Protein AF-A0AAN5CIJ1-F1 (afdb_monomer_lite)

Organism: NCBI:txid1317129

Radius of gyration: 21.03 Å; chains: 1; bounding box: 61×31×63 Å

Sequence (190 aa):
LLPVAEMLETAGSVAREALFAYSTVLSFLVASDRLIATYTYAWYEKQGASTFLVFLVLGALVETYSITVAVFVVYEMYSIRVHLVFMATGAVVGLVCFCFVFRLNLRLHNRFRPHYFGFSDYSIARSYQISENVLILKVLRKVALETAYYTIPTFVLFLFFVLSTAGSGLDFWRNLAIAGFDLFIALYVL

InterPro domains:
  IPR004151 7TM GPCR, serpentine receptor class e (Sre) [PF03125] (22-164)
  IPR052860 Nematode Receptor-Like/GPCR1 [PTHR47521] (12-189)

Structure (mmCIF, N/CA/C/O backbone):
data_AF-A0AAN5CIJ1-F1
#
_entry.id   AF-A0AAN5CIJ1-F1
#
loop_
_atom_site.group_PDB
_atom_site.id
_atom_site.type_symbol
_atom_site.label_atom_id
_atom_site.label_alt_id
_atom_site.label_comp_id
_atom_site.label_asym_id
_atom_site.label_entity_id
_atom_site.label_seq_id
_atom_site.pdbx_PDB_ins_code
_atom_site.Cartn_x
_atom_site.Cartn_y
_atom_site.Cartn_z
_atom_site.occupancy
_atom_site.B_iso_or_equiv
_atom_site.auth_seq_id
_atom_site.auth_comp_id
_atom_site.auth_asym_id
_atom_site.auth_atom_id
_atom_site.pdbx_PDB_model_num
ATOM 1 N N . LEU A 1 1 ? -32.146 15.221 8.704 1.00 71.25 1 LEU A N 1
ATOM 2 C CA . LEU A 1 1 ? -30.819 15.856 8.559 1.00 71.25 1 LEU A CA 1
ATOM 3 C C . LEU A 1 1 ? -30.030 15.448 9.783 1.00 71.25 1 LEU A C 1
ATOM 5 O O . LEU A 1 1 ? -30.487 15.769 10.873 1.00 71.25 1 LEU A O 1
ATOM 9 N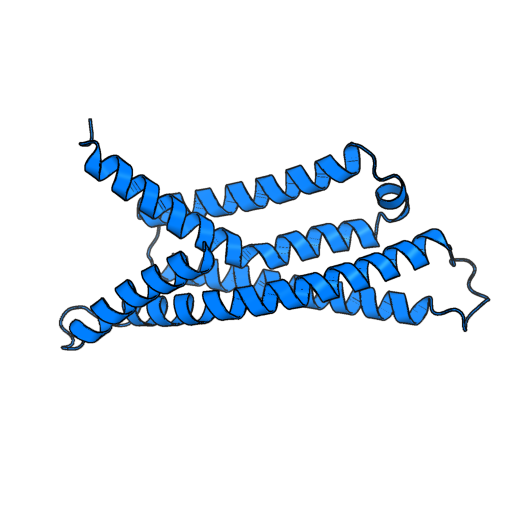 N . LEU A 1 2 ? -28.952 14.677 9.617 1.00 73.81 2 LEU A N 1
ATOM 10 C CA . LEU A 1 2 ? -28.041 14.429 10.736 1.00 73.81 2 LEU A CA 1
ATOM 11 C C . LEU A 1 2 ? -27.514 15.793 11.213 1.00 73.81 2 LEU A C 1
ATOM 13 O O . LEU A 1 2 ? -27.268 16.664 10.367 1.00 73.81 2 LEU A O 1
ATOM 17 N N . PRO A 1 3 ? -27.390 16.030 12.524 1.00 93.25 3 PRO A N 1
ATOM 18 C CA . PRO A 1 3 ? -26.686 17.200 13.018 1.00 93.25 3 PRO A CA 1
ATOM 19 C C . PRO A 1 3 ? -25.277 17.243 12.411 1.00 93.25 3 PRO A C 1
ATOM 21 O O . PRO A 1 3 ? -24.645 16.213 12.182 1.00 93.25 3 PRO A O 1
ATOM 24 N N . VAL A 1 4 ? -24.781 18.451 12.134 1.00 93.81 4 VAL A N 1
ATOM 25 C CA . VAL A 1 4 ? -23.480 18.667 11.471 1.00 93.81 4 VAL A CA 1
ATOM 26 C C . VAL A 1 4 ? -22.343 17.928 12.190 1.00 93.81 4 VAL A C 1
ATOM 28 O O . VAL A 1 4 ? -21.442 17.418 11.533 1.00 93.81 4 VAL A O 1
ATOM 31 N N . ALA A 1 5 ? -22.414 17.812 13.519 1.00 92.56 5 ALA A N 1
ATOM 32 C CA . ALA A 1 5 ? -21.447 17.069 14.323 1.00 92.56 5 ALA A CA 1
ATOM 33 C C . ALA A 1 5 ? -21.352 15.585 13.922 1.00 92.56 5 ALA A C 1
ATOM 35 O O . ALA A 1 5 ? -20.264 15.114 13.606 1.00 92.56 5 ALA A O 1
ATOM 36 N N . GLU A 1 6 ? -22.482 14.879 13.823 1.00 93.38 6 GLU A N 1
ATOM 37 C CA . GLU A 1 6 ? -22.513 13.459 13.433 1.00 93.38 6 GLU A CA 1
ATOM 38 C C . GLU A 1 6 ? -21.989 13.248 12.003 1.00 93.38 6 GLU A C 1
ATOM 40 O O . GLU A 1 6 ? -21.298 12.266 11.720 1.00 93.38 6 GLU A O 1
ATOM 45 N N . MET A 1 7 ? -22.265 14.190 11.091 1.00 93.44 7 MET A N 1
ATOM 46 C CA . MET A 1 7 ? -21.720 14.139 9.729 1.00 93.44 7 MET A CA 1
ATOM 47 C C . MET A 1 7 ? -20.192 14.249 9.721 1.00 93.44 7 MET A C 1
ATOM 49 O O . MET A 1 7 ? -19.529 13.511 8.992 1.00 93.44 7 MET A O 1
ATOM 53 N N . LEU A 1 8 ? -19.630 15.152 10.530 1.00 93.62 8 LEU A N 1
ATOM 54 C CA . LEU A 1 8 ? -18.182 15.342 10.636 1.00 93.62 8 LEU A CA 1
ATOM 55 C C . LEU A 1 8 ? -17.495 14.138 11.290 1.00 93.62 8 LEU A C 1
ATOM 57 O O . LEU A 1 8 ? -16.457 13.697 10.800 1.00 93.62 8 LEU A O 1
ATOM 61 N N . GLU A 1 9 ? -18.088 13.567 12.338 1.00 92.38 9 GLU A N 1
ATOM 62 C CA . GLU A 1 9 ? -17.580 12.355 12.995 1.00 92.38 9 GLU A CA 1
ATOM 63 C C . GLU A 1 9 ? -17.573 11.151 12.044 1.00 92.38 9 GLU A C 1
ATOM 65 O O . GLU A 1 9 ? -16.584 10.415 11.958 1.00 92.38 9 GLU A O 1
ATOM 70 N N . THR A 1 10 ? -18.644 10.990 11.263 1.00 94.44 10 THR A N 1
ATOM 71 C CA . THR A 1 10 ? -18.743 9.923 10.260 1.00 94.44 10 THR A CA 1
ATOM 72 C C . THR A 1 10 ? -17.702 10.114 9.158 1.00 94.44 10 THR A C 1
ATOM 74 O O . THR A 1 10 ? -17.000 9.169 8.800 1.00 94.44 10 THR A O 1
ATOM 77 N N . ALA A 1 11 ? -17.551 11.337 8.641 1.00 94.81 11 ALA A N 1
ATOM 78 C CA . ALA A 1 11 ? -16.560 11.645 7.613 1.00 94.81 11 ALA A CA 1
ATOM 79 C C . ALA A 1 11 ? -15.124 11.403 8.107 1.00 94.81 11 ALA A C 1
ATOM 81 O O . ALA A 1 11 ? -14.326 10.801 7.389 1.00 94.81 11 ALA A O 1
ATOM 82 N N . GLY A 1 12 ? -14.811 11.810 9.342 1.00 92.75 12 GLY A N 1
ATOM 83 C CA . GLY A 1 12 ? -13.515 11.552 9.971 1.00 92.75 12 GLY A CA 1
ATOM 84 C C . GLY A 1 12 ? -13.230 10.058 10.127 1.00 92.75 12 GLY A C 1
ATOM 85 O O . GLY A 1 12 ? -12.136 9.601 9.799 1.00 92.75 12 GLY A O 1
ATOM 86 N N . SER A 1 13 ? -14.237 9.284 10.535 1.00 93.25 13 SER A N 1
ATOM 87 C CA . SER A 1 13 ? -14.131 7.827 10.655 1.00 93.25 13 SER A CA 1
ATOM 88 C C . SER A 1 13 ? -13.872 7.166 9.298 1.00 93.25 13 SER A C 1
ATOM 90 O O . SER A 1 13 ? -12.947 6.367 9.175 1.00 93.25 13 SER A O 1
ATOM 92 N N . VAL A 1 14 ? -14.614 7.547 8.251 1.00 96.00 14 VAL A N 1
ATOM 93 C CA . VAL A 1 14 ? -14.397 7.026 6.890 1.00 96.00 14 VAL A CA 1
ATOM 94 C C . VAL A 1 14 ? -13.003 7.388 6.378 1.00 96.00 14 VAL A C 1
ATOM 96 O O . VAL A 1 14 ? -12.319 6.527 5.836 1.00 96.00 14 VAL A O 1
ATOM 99 N N . ALA A 1 15 ? -12.549 8.630 6.568 1.00 94.62 15 ALA A N 1
ATOM 100 C CA . ALA A 1 15 ? -11.224 9.058 6.123 1.00 94.62 15 ALA A CA 1
ATOM 101 C C . ALA A 1 15 ? -10.097 8.279 6.825 1.00 94.62 15 ALA A C 1
ATOM 103 O O . ALA A 1 15 ? -9.152 7.838 6.170 1.00 94.62 15 ALA A O 1
ATOM 104 N N . ARG A 1 16 ? -10.221 8.062 8.141 1.00 92.25 16 ARG A N 1
ATOM 105 C CA . ARG A 1 16 ? -9.269 7.275 8.936 1.00 92.25 16 ARG A CA 1
ATOM 106 C C . ARG A 1 16 ? -9.173 5.838 8.428 1.00 92.25 16 ARG A C 1
ATOM 108 O O . ARG A 1 16 ? -8.074 5.355 8.155 1.00 92.25 16 ARG A O 1
ATOM 115 N N . GLU A 1 17 ? -10.314 5.170 8.269 1.00 94.00 17 GLU A N 1
ATOM 116 C CA . GLU A 1 17 ? -10.351 3.784 7.791 1.00 94.00 17 GLU A CA 1
ATOM 117 C C . GLU A 1 17 ? -9.881 3.669 6.335 1.00 94.00 17 GLU A C 1
ATOM 119 O O . GLU A 1 17 ? -9.187 2.715 5.985 1.00 94.00 17 GLU A O 1
ATOM 124 N N . ALA A 1 18 ? -10.187 4.658 5.488 1.00 95.75 18 ALA A N 1
ATOM 125 C CA . ALA A 1 18 ? -9.734 4.681 4.100 1.00 95.75 18 ALA A CA 1
ATOM 126 C C . ALA A 1 18 ? -8.212 4.810 4.019 1.00 95.75 18 ALA A C 1
ATOM 128 O O . ALA A 1 18 ? -7.575 4.059 3.286 1.00 95.75 18 ALA A O 1
ATOM 129 N N . LEU A 1 19 ? -7.609 5.696 4.815 1.00 92.94 19 LEU A N 1
ATOM 130 C CA . LEU A 1 19 ? -6.155 5.833 4.870 1.00 92.94 19 LEU A CA 1
ATOM 131 C C . LEU A 1 19 ? -5.486 4.542 5.355 1.00 92.94 19 LEU A C 1
ATOM 133 O O . LEU A 1 19 ? -4.479 4.099 4.793 1.00 92.94 19 LEU A O 1
ATOM 137 N N . PHE A 1 20 ? -6.060 3.911 6.381 1.00 91.00 20 PHE A N 1
ATOM 138 C CA . PHE A 1 20 ? -5.548 2.647 6.886 1.00 91.00 20 PHE A CA 1
ATOM 139 C C . PHE A 1 20 ? -5.643 1.551 5.814 1.00 91.00 20 PHE A C 1
ATOM 141 O O . PHE A 1 20 ? -4.639 0.896 5.526 1.00 91.00 20 PHE A O 1
ATOM 148 N N . ALA A 1 21 ? -6.788 1.414 5.137 1.00 94.62 21 ALA A N 1
ATOM 149 C CA . ALA A 1 21 ? -6.974 0.493 4.014 1.00 94.62 21 ALA A CA 1
ATOM 150 C C . ALA A 1 21 ? -5.980 0.751 2.881 1.00 94.62 21 ALA A C 1
ATOM 152 O O . ALA A 1 21 ? -5.295 -0.181 2.450 1.00 94.62 21 ALA A O 1
ATOM 153 N N . TYR A 1 22 ? -5.811 2.009 2.482 1.00 95.00 22 TYR A N 1
ATOM 154 C CA . TYR A 1 22 ? -4.862 2.432 1.458 1.00 95.00 22 TYR A CA 1
ATOM 155 C C . TYR A 1 22 ? -3.436 1.985 1.787 1.00 95.00 22 TYR A C 1
ATOM 157 O O . TYR A 1 22 ? -2.760 1.375 0.953 1.00 95.00 22 TYR A O 1
ATOM 165 N N . SER A 1 23 ? -2.994 2.199 3.031 1.00 92.31 23 SER A N 1
ATOM 166 C CA . SER A 1 23 ? -1.645 1.826 3.471 1.00 92.31 23 SER A CA 1
ATOM 167 C C . SER A 1 23 ? -1.367 0.321 3.334 1.00 92.31 23 SER A C 1
ATOM 169 O O . SER A 1 23 ? -0.256 -0.072 2.970 1.00 92.31 23 SER A O 1
ATOM 171 N N . THR A 1 24 ? -2.384 -0.532 3.531 1.00 93.00 24 THR A N 1
ATOM 172 C CA . THR A 1 24 ? -2.230 -1.992 3.411 1.00 93.00 24 THR A CA 1
ATOM 173 C C . THR A 1 24 ? -2.025 -2.456 1.971 1.00 93.00 24 THR A C 1
ATOM 175 O O . THR A 1 24 ? -1.292 -3.415 1.734 1.00 93.00 24 THR A O 1
ATOM 178 N N . VAL A 1 25 ? -2.612 -1.770 0.988 1.00 95.25 25 VAL A N 1
ATOM 179 C CA . VAL A 1 25 ? -2.536 -2.162 -0.431 1.00 95.25 25 VAL A CA 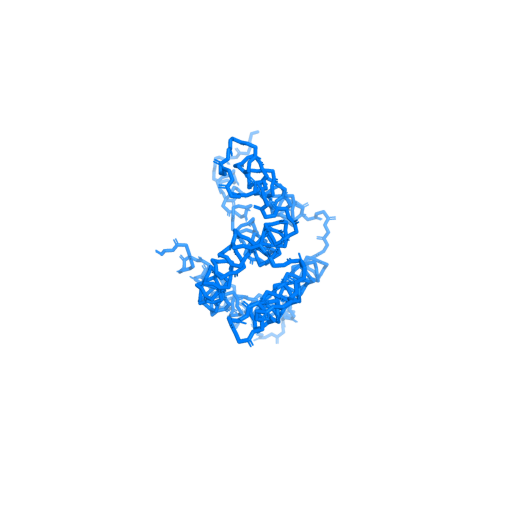1
ATOM 180 C C . VAL A 1 25 ? -1.538 -1.335 -1.246 1.00 95.25 25 VAL A C 1
ATOM 182 O O . VAL A 1 25 ? -1.236 -1.685 -2.386 1.00 95.25 25 VAL A O 1
ATOM 185 N N . LEU A 1 26 ? -0.933 -0.295 -0.668 1.00 93.25 26 LEU A N 1
ATOM 186 C CA . LEU A 1 26 ? 0.061 0.550 -1.340 1.00 93.25 26 LEU A CA 1
ATOM 187 C C . LEU A 1 26 ? 1.252 -0.249 -1.905 1.00 93.25 26 LEU A C 1
ATOM 189 O O . LEU A 1 26 ? 1.736 0.019 -3.005 1.00 93.25 26 LEU A O 1
ATOM 193 N N . SER A 1 27 ? 1.704 -1.285 -1.193 1.00 94.38 27 SER A N 1
ATOM 194 C CA . SER A 1 27 ? 2.781 -2.160 -1.688 1.00 94.38 27 SER A CA 1
ATOM 195 C C . SER A 1 27 ? 2.380 -2.915 -2.960 1.00 94.38 27 SER A C 1
ATOM 197 O O . SER A 1 27 ? 3.208 -3.116 -3.849 1.00 94.38 27 SER A O 1
ATOM 199 N N . PHE A 1 28 ? 1.105 -3.299 -3.071 1.00 95.25 28 PHE A N 1
ATOM 200 C CA . PHE A 1 28 ? 0.557 -3.952 -4.258 1.00 95.25 28 PHE A CA 1
ATOM 201 C C . PHE A 1 28 ? 0.495 -2.995 -5.455 1.00 95.25 28 PHE A C 1
ATOM 203 O O . PHE A 1 28 ? 0.874 -3.387 -6.562 1.00 95.25 28 PHE A O 1
ATOM 210 N N . LEU A 1 29 ? 0.087 -1.740 -5.229 1.00 95.50 29 LEU A N 1
ATOM 211 C CA . LEU A 1 29 ? 0.075 -0.675 -6.239 1.00 95.50 29 LEU A CA 1
ATOM 212 C C . LEU A 1 29 ? 1.451 -0.517 -6.891 1.00 95.50 29 LEU A C 1
ATOM 214 O O . LEU A 1 29 ? 1.609 -0.656 -8.105 1.00 95.50 29 LEU A O 1
ATOM 218 N N . VAL A 1 30 ? 2.456 -0.291 -6.044 1.00 94.31 30 VAL A N 1
ATOM 219 C CA . VAL A 1 30 ? 3.852 -0.111 -6.443 1.00 94.31 30 VAL A CA 1
ATOM 220 C C . VAL A 1 30 ? 4.377 -1.339 -7.180 1.00 94.31 30 VAL A C 1
ATOM 222 O O . VAL A 1 30 ? 5.018 -1.214 -8.224 1.00 94.31 30 VAL A O 1
ATOM 225 N N . ALA A 1 31 ? 4.120 -2.535 -6.644 1.00 96.12 31 ALA A N 1
ATOM 226 C CA . ALA A 1 31 ? 4.570 -3.775 -7.259 1.00 96.12 31 ALA A CA 1
ATOM 227 C C . ALA A 1 31 ? 3.977 -3.949 -8.663 1.00 96.12 31 ALA A C 1
ATOM 229 O O . ALA A 1 31 ? 4.704 -4.302 -9.589 1.00 96.12 31 ALA A O 1
ATOM 230 N N . SER A 1 32 ? 2.684 -3.663 -8.826 1.00 96.94 32 SER A N 1
ATOM 231 C CA . SER A 1 32 ? 1.968 -3.798 -10.096 1.00 96.94 32 SER A CA 1
ATOM 232 C C . SER A 1 32 ? 2.504 -2.835 -11.150 1.00 96.94 32 SER A C 1
ATOM 234 O O . SER A 1 32 ? 2.876 -3.270 -12.236 1.00 96.94 32 SER A O 1
ATOM 236 N N . ASP A 1 33 ? 2.641 -1.553 -10.814 1.00 96.00 33 ASP A N 1
ATOM 237 C CA . ASP A 1 33 ? 3.205 -0.553 -11.724 1.00 96.00 33 ASP A CA 1
ATOM 238 C C . ASP A 1 33 ? 4.636 -0.921 -12.162 1.00 96.00 33 ASP A C 1
ATOM 240 O O . ASP A 1 33 ? 4.946 -0.969 -13.356 1.00 96.00 33 ASP A O 1
ATOM 244 N N . ARG A 1 34 ? 5.505 -1.306 -11.218 1.00 96.31 34 ARG A N 1
ATOM 245 C CA . ARG A 1 34 ? 6.880 -1.721 -11.545 1.00 96.31 34 ARG A CA 1
ATOM 246 C C . ARG A 1 34 ? 6.933 -3.020 -12.349 1.00 96.31 34 ARG A C 1
ATOM 248 O O . ARG A 1 34 ? 7.831 -3.187 -13.181 1.00 96.31 34 ARG A O 1
ATOM 255 N N . LEU A 1 35 ? 5.990 -3.937 -12.144 1.00 96.81 35 LEU A N 1
ATOM 256 C CA . LEU A 1 35 ? 5.874 -5.159 -12.937 1.00 96.81 35 LEU A CA 1
ATOM 257 C C . LEU A 1 35 ? 5.501 -4.840 -14.388 1.00 96.81 35 LEU A C 1
ATOM 259 O O . LEU A 1 35 ? 6.161 -5.334 -15.304 1.00 96.81 35 LEU A O 1
ATOM 263 N N . ILE A 1 36 ? 4.511 -3.968 -14.599 1.00 96.25 36 ILE A N 1
ATOM 264 C CA . ILE A 1 36 ? 4.106 -3.513 -15.934 1.00 96.25 36 ILE A CA 1
ATOM 265 C C . ILE A 1 36 ? 5.289 -2.824 -16.620 1.00 96.25 36 ILE A C 1
ATOM 267 O O . ILE A 1 36 ? 5.625 -3.195 -17.746 1.00 96.25 36 ILE A O 1
ATOM 271 N N . ALA A 1 37 ? 5.996 -1.923 -15.928 1.00 94.62 37 ALA A N 1
ATOM 272 C CA . ALA A 1 37 ? 7.191 -1.258 -16.453 1.00 94.62 37 ALA A CA 1
ATOM 273 C C . ALA A 1 37 ? 8.305 -2.241 -16.854 1.00 94.62 37 ALA A C 1
ATOM 275 O O . ALA A 1 37 ? 9.024 -2.021 -17.826 1.00 94.62 37 ALA A O 1
ATOM 276 N N . THR A 1 38 ? 8.441 -3.356 -16.130 1.00 95.31 38 THR A N 1
ATOM 277 C CA . THR A 1 38 ? 9.445 -4.392 -16.425 1.00 95.31 38 THR A CA 1
ATOM 278 C C . THR A 1 38 ? 9.134 -5.141 -17.727 1.00 95.31 38 THR A C 1
ATOM 280 O O . THR A 1 38 ? 10.050 -5.453 -18.493 1.00 95.31 38 THR A O 1
ATOM 283 N N . TYR A 1 39 ? 7.857 -5.436 -17.996 1.00 95.38 39 TYR A N 1
ATOM 284 C CA . TYR A 1 39 ? 7.440 -6.174 -19.196 1.00 95.38 39 TYR A CA 1
ATOM 285 C C . TYR A 1 39 ? 7.197 -5.276 -20.412 1.00 95.38 39 TYR A C 1
ATOM 287 O O . TYR A 1 39 ? 7.487 -5.678 -21.535 1.00 95.38 39 TYR A O 1
ATOM 295 N N . THR A 1 40 ? 6.723 -4.050 -20.197 1.00 95.06 40 THR A N 1
ATOM 296 C CA . THR A 1 40 ? 6.383 -3.079 -21.250 1.00 95.06 40 THR A CA 1
ATOM 297 C C . THR A 1 40 ? 7.422 -1.956 -21.350 1.00 95.06 40 THR A C 1
ATOM 299 O O . THR A 1 40 ? 7.095 -0.799 -21.602 1.00 95.06 40 THR A O 1
ATOM 302 N N . TYR A 1 41 ? 8.703 -2.299 -21.171 1.00 93.25 41 TYR A N 1
ATOM 303 C CA . TYR A 1 41 ? 9.809 -1.336 -21.064 1.00 93.25 41 TYR A CA 1
ATOM 304 C C . TYR A 1 41 ? 9.870 -0.337 -22.233 1.00 93.25 41 TYR A C 1
ATOM 306 O O . TYR A 1 41 ? 10.010 0.855 -22.001 1.00 93.25 41 TYR A O 1
ATOM 314 N N . ALA A 1 42 ? 9.688 -0.797 -23.477 1.00 93.06 42 ALA A N 1
ATOM 315 C CA . ALA A 1 42 ? 9.754 0.057 -24.669 1.00 93.06 42 ALA A CA 1
ATOM 316 C C . ALA A 1 42 ? 8.612 1.087 -24.740 1.00 93.06 42 ALA A C 1
ATOM 318 O O . ALA A 1 42 ? 8.696 2.085 -25.454 1.00 93.06 42 ALA A O 1
ATOM 319 N N . TRP A 1 43 ? 7.512 0.823 -24.034 1.00 92.62 43 TRP A N 1
ATOM 320 C CA . TRP A 1 43 ? 6.408 1.759 -23.893 1.00 92.62 43 TRP A CA 1
ATOM 321 C C . TRP A 1 43 ? 6.663 2.744 -22.747 1.00 92.62 43 TRP A C 1
ATOM 323 O O . TRP A 1 43 ? 6.479 3.944 -22.945 1.00 92.62 43 TRP A O 1
ATOM 333 N N . TYR A 1 44 ? 7.173 2.262 -21.606 1.00 91.69 44 TYR A N 1
ATOM 334 C CA . TYR A 1 44 ? 7.563 3.106 -20.467 1.00 91.69 44 TYR A CA 1
ATOM 335 C C . TYR A 1 44 ? 8.688 4.090 -20.800 1.00 91.69 44 TYR A C 1
ATOM 337 O O . TYR A 1 44 ? 8.639 5.232 -20.353 1.00 91.69 44 TYR A O 1
ATOM 345 N N . GLU A 1 45 ? 9.643 3.691 -21.641 1.00 90.06 45 GLU A N 1
ATOM 346 C CA . GLU A 1 45 ? 10.748 4.546 -22.094 1.00 90.06 45 GLU A CA 1
ATOM 347 C C . GLU A 1 45 ? 10.254 5.820 -22.796 1.00 90.06 45 GLU A C 1
ATOM 349 O O . GLU A 1 45 ? 10.870 6.876 -22.689 1.00 90.06 45 GLU A O 1
ATOM 354 N N . LYS A 1 46 ? 9.104 5.752 -23.478 1.00 92.12 46 LYS A N 1
ATOM 355 C CA . LYS A 1 46 ? 8.532 6.906 -24.184 1.00 92.12 46 LYS A CA 1
ATOM 356 C C . LYS A 1 46 ? 7.909 7.937 -23.243 1.00 92.12 46 LYS A C 1
ATOM 358 O O . LYS A 1 46 ? 7.625 9.037 -23.703 1.00 92.12 46 LYS A O 1
ATOM 363 N N . GLN A 1 47 ? 7.637 7.565 -21.985 1.00 89.50 47 GLN A N 1
ATOM 364 C CA . GLN A 1 47 ? 7.030 8.417 -20.951 1.00 89.50 47 GLN A CA 1
ATOM 365 C C . GLN A 1 47 ? 5.827 9.250 -21.448 1.00 89.50 47 GLN A C 1
ATOM 367 O O . GLN A 1 47 ? 5.652 10.412 -21.090 1.00 89.50 47 GLN A O 1
ATOM 372 N N . GLY A 1 48 ? 5.001 8.672 -22.326 1.00 93.44 48 GLY A N 1
ATOM 373 C CA . GLY A 1 48 ? 3.881 9.381 -22.947 1.00 93.44 48 GLY A CA 1
ATOM 374 C C . GLY A 1 48 ? 2.669 9.539 -22.020 1.00 93.44 48 GLY A C 1
ATOM 375 O O . GLY A 1 48 ? 2.590 8.955 -20.945 1.00 93.44 48 GLY A O 1
ATOM 376 N N . ALA A 1 49 ? 1.633 10.245 -22.483 1.00 95.31 49 ALA A N 1
ATOM 377 C CA . ALA A 1 49 ? 0.375 10.395 -21.732 1.00 95.31 49 ALA A CA 1
ATOM 378 C C . ALA A 1 49 ? -0.271 9.048 -21.337 1.00 95.31 49 ALA A C 1
ATOM 380 O O . ALA A 1 49 ? -0.963 8.943 -20.328 1.00 95.31 49 ALA A O 1
ATOM 381 N N . SER A 1 50 ? -0.015 7.996 -22.115 1.00 94.06 50 SER A N 1
ATOM 382 C CA . SER A 1 50 ? -0.538 6.660 -21.850 1.00 94.06 50 SER A CA 1
ATOM 383 C C . SER A 1 50 ? 0.135 5.974 -20.646 1.00 94.06 50 SER A C 1
ATOM 385 O O . SER A 1 50 ? -0.551 5.257 -19.922 1.00 94.06 50 SER A O 1
ATOM 387 N N . THR A 1 51 ? 1.423 6.216 -20.361 1.00 92.75 51 THR A N 1
ATOM 388 C CA . THR A 1 51 ? 2.085 5.661 -19.159 1.00 92.75 51 THR A CA 1
ATOM 389 C C . THR A 1 51 ? 1.561 6.329 -17.893 1.00 92.75 51 THR A C 1
ATOM 391 O O . THR A 1 51 ? 1.325 5.661 -16.889 1.00 92.75 51 THR A O 1
ATOM 394 N N . PHE A 1 52 ? 1.284 7.635 -17.963 1.00 91.94 52 PHE A N 1
ATOM 395 C CA . PHE A 1 52 ? 0.613 8.365 -16.887 1.00 91.94 52 PHE A CA 1
ATOM 396 C C . PHE A 1 52 ? -0.808 7.841 -16.631 1.00 91.94 52 PHE A C 1
ATOM 398 O O . PHE A 1 52 ? -1.210 7.690 -15.479 1.00 91.94 52 PHE A O 1
ATOM 405 N N . LEU A 1 53 ? -1.546 7.481 -17.687 1.00 94.94 53 LEU A N 1
ATOM 406 C CA . LEU A 1 53 ? -2.880 6.894 -17.552 1.00 94.94 53 LEU A CA 1
ATOM 407 C C . LEU A 1 53 ? -2.863 5.579 -16.758 1.00 94.94 53 LEU A C 1
ATOM 409 O O . LEU A 1 53 ? -3.755 5.363 -15.946 1.00 94.94 53 LEU A O 1
ATOM 413 N N . VAL A 1 54 ? -1.853 4.718 -16.936 1.00 94.06 54 VAL A N 1
ATOM 414 C CA . VAL A 1 54 ? -1.733 3.486 -16.132 1.00 94.06 54 VAL A CA 1
ATOM 415 C C . VAL A 1 54 ? -1.536 3.804 -14.655 1.00 94.06 54 VAL A C 1
ATOM 417 O O . VAL A 1 54 ? -2.200 3.194 -13.820 1.00 94.06 54 VAL A O 1
ATOM 420 N N . PHE A 1 55 ? -0.703 4.792 -14.325 1.00 91.62 55 PHE A N 1
ATOM 421 C CA . PHE A 1 55 ? -0.541 5.233 -12.941 1.00 91.62 55 PHE A CA 1
ATOM 422 C C . PHE A 1 55 ? -1.857 5.764 -12.350 1.00 91.62 55 PHE A C 1
ATOM 424 O O . PHE A 1 55 ? -2.229 5.374 -11.245 1.00 91.62 55 PHE A O 1
ATOM 431 N N . LEU A 1 56 ? -2.603 6.581 -13.105 1.00 95.44 56 LEU A N 1
ATOM 432 C CA . LEU A 1 56 ? -3.916 7.082 -12.684 1.00 95.44 56 LEU A CA 1
ATOM 433 C C . LEU A 1 56 ? -4.932 5.959 -12.467 1.00 95.44 56 LEU A C 1
ATOM 435 O O . LEU A 1 56 ? -5.634 5.963 -11.462 1.00 95.44 56 LEU A O 1
ATOM 439 N N . VAL A 1 57 ? -5.010 4.994 -13.387 1.00 97.00 57 VAL A N 1
ATOM 440 C CA . VAL A 1 57 ? -5.938 3.860 -13.277 1.00 97.00 57 VAL A CA 1
ATOM 441 C C . VAL A 1 57 ? -5.593 3.007 -12.062 1.00 97.00 57 VAL A C 1
ATOM 443 O O . VAL A 1 57 ? -6.477 2.679 -11.276 1.00 97.00 57 VAL A O 1
ATOM 446 N N . LEU A 1 58 ? -4.315 2.675 -11.872 1.00 96.38 58 LEU A N 1
ATOM 447 C CA . LEU A 1 58 ? -3.885 1.892 -10.719 1.00 96.38 58 LEU A CA 1
ATOM 448 C C . LEU A 1 58 ? -4.149 2.634 -9.398 1.00 96.38 58 LEU A C 1
ATOM 450 O O . LEU A 1 58 ? -4.658 2.028 -8.455 1.00 96.38 58 LEU A O 1
ATOM 454 N N . GLY A 1 59 ? -3.868 3.939 -9.344 1.00 95.62 59 GLY A N 1
ATOM 455 C CA . GLY A 1 59 ? -4.175 4.783 -8.189 1.00 95.62 59 GLY A CA 1
ATOM 456 C C . GLY A 1 59 ? -5.675 4.840 -7.894 1.00 95.62 59 GLY A C 1
ATOM 457 O O . GLY A 1 59 ? -6.084 4.598 -6.764 1.00 95.62 59 GLY A O 1
ATOM 458 N N . ALA A 1 60 ? -6.507 5.060 -8.915 1.00 97.19 60 ALA A N 1
ATOM 459 C CA . ALA A 1 60 ? -7.961 5.104 -8.773 1.00 97.19 60 ALA A CA 1
ATOM 460 C C . ALA A 1 60 ? -8.548 3.774 -8.279 1.00 97.19 60 ALA A C 1
ATOM 462 O O . ALA A 1 60 ? -9.473 3.781 -7.468 1.00 97.19 60 ALA A O 1
ATOM 463 N N . LEU A 1 61 ? -8.012 2.632 -8.725 1.00 96.75 61 LEU A N 1
ATOM 464 C CA . LEU A 1 61 ? -8.441 1.314 -8.247 1.00 96.75 61 LEU A CA 1
ATOM 465 C C . LEU A 1 61 ? -8.148 1.130 -6.755 1.00 96.75 61 LEU A C 1
ATOM 467 O O . LEU A 1 61 ? -8.998 0.639 -6.014 1.00 96.75 61 LEU A O 1
ATOM 471 N N . VAL A 1 62 ? -6.964 1.549 -6.314 1.00 96.19 62 VAL A N 1
ATOM 472 C CA . VAL A 1 62 ? -6.546 1.459 -4.911 1.00 96.19 62 VAL A CA 1
ATOM 473 C C . VAL A 1 62 ? -7.331 2.420 -4.025 1.00 96.19 62 VAL A C 1
ATOM 475 O O . VAL A 1 62 ? -7.769 2.033 -2.941 1.00 96.19 62 VAL A O 1
ATOM 478 N N . GLU A 1 63 ? -7.574 3.637 -4.499 1.00 96.56 63 GLU A N 1
ATOM 479 C CA . GLU A 1 63 ? -8.400 4.618 -3.800 1.00 96.56 63 GLU A CA 1
ATOM 480 C C . GLU A 1 63 ? -9.844 4.119 -3.660 1.00 96.56 63 GLU A C 1
ATOM 482 O O . GLU A 1 63 ? -10.401 4.091 -2.563 1.00 96.56 63 GLU A O 1
ATOM 487 N N . THR A 1 64 ? -10.425 3.615 -4.754 1.00 97.50 64 THR A N 1
ATOM 488 C CA . THR A 1 64 ? -11.785 3.055 -4.760 1.00 97.50 64 THR A CA 1
ATOM 489 C C . THR A 1 64 ? -11.900 1.876 -3.801 1.00 97.50 64 THR A C 1
ATOM 491 O O . THR A 1 64 ? -12.859 1.808 -3.032 1.00 97.50 64 THR A O 1
ATOM 494 N N . TYR A 1 65 ? -10.922 0.964 -3.804 1.00 96.88 65 TYR A N 1
ATOM 495 C CA . TYR A 1 65 ? -10.858 -0.137 -2.841 1.00 96.88 65 TYR A CA 1
ATOM 496 C C . TYR A 1 65 ? -10.865 0.383 -1.399 1.00 96.88 65 TYR A C 1
ATOM 498 O O . TYR A 1 65 ? -11.657 -0.080 -0.580 1.00 96.88 65 TYR A O 1
ATOM 506 N N . SER A 1 66 ? -10.031 1.380 -1.105 1.00 97.12 66 SER A N 1
ATOM 507 C CA . SER A 1 66 ? -9.828 1.896 0.250 1.00 97.12 66 SER A CA 1
ATOM 508 C C . SER A 1 66 ? -11.071 2.604 0.791 1.00 97.12 66 SER A C 1
ATOM 510 O O . SER A 1 66 ? -11.519 2.304 1.897 1.00 97.12 66 SER A O 1
ATOM 512 N N . ILE A 1 67 ? -11.697 3.459 -0.025 1.00 97.69 67 ILE A N 1
ATOM 513 C CA . ILE A 1 67 ? -12.969 4.115 0.306 1.00 97.69 67 ILE A CA 1
ATOM 514 C C . ILE A 1 67 ? -14.081 3.075 0.485 1.00 97.69 67 ILE A C 1
ATOM 516 O O . ILE A 1 67 ? -14.859 3.165 1.432 1.00 97.69 67 ILE A O 1
ATOM 520 N N . THR A 1 68 ? -14.156 2.061 -0.384 1.00 97.62 68 THR A N 1
ATOM 521 C CA . THR A 1 68 ? -15.192 1.017 -0.290 1.00 97.62 68 THR A CA 1
ATOM 522 C C . THR A 1 68 ? -15.067 0.230 1.013 1.00 97.62 68 THR A C 1
ATOM 524 O O . THR A 1 68 ? -16.055 0.038 1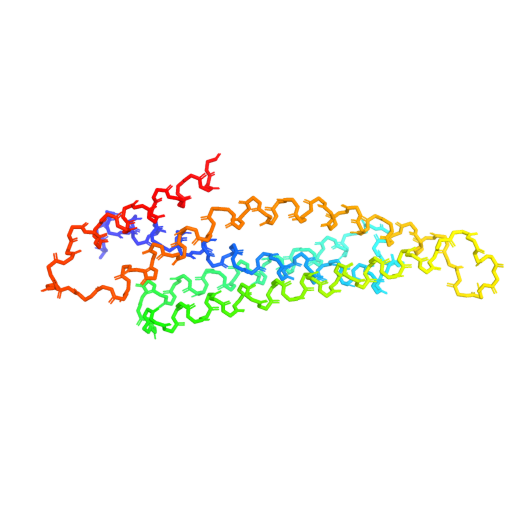.720 1.00 97.62 68 THR A O 1
ATOM 527 N N . VAL A 1 69 ? -13.848 -0.191 1.362 1.00 96.88 69 VAL A N 1
ATOM 528 C CA . VAL A 1 69 ? -13.563 -0.900 2.616 1.00 96.88 69 VAL A CA 1
ATOM 529 C C . VAL A 1 69 ? -13.929 -0.038 3.826 1.00 96.88 69 VAL A C 1
ATOM 531 O O . VAL A 1 69 ? -14.584 -0.545 4.738 1.00 96.88 69 VAL A O 1
ATOM 534 N N . ALA A 1 70 ? -13.577 1.251 3.803 1.00 97.06 70 ALA A N 1
ATOM 535 C CA . ALA A 1 70 ? -13.885 2.211 4.860 1.00 97.06 70 ALA A CA 1
ATOM 536 C C . ALA A 1 70 ? -15.392 2.423 5.056 1.00 97.06 70 ALA A C 1
ATOM 538 O O . ALA A 1 70 ? -15.898 2.352 6.173 1.00 97.06 70 ALA A O 1
ATOM 539 N N . VAL A 1 71 ? -16.134 2.625 3.967 1.00 97.56 71 VAL A N 1
ATOM 540 C CA . VAL A 1 71 ? -17.595 2.750 4.012 1.00 97.56 71 VAL A CA 1
ATOM 541 C C . VAL A 1 71 ? -18.209 1.466 4.571 1.00 97.56 71 VAL A C 1
ATOM 543 O O . VAL A 1 71 ? -19.058 1.523 5.454 1.00 97.56 71 VAL A O 1
ATOM 546 N N . PHE A 1 72 ? -17.764 0.292 4.124 1.00 97.81 72 PHE A N 1
ATOM 547 C CA . PHE A 1 72 ? -18.357 -0.963 4.582 1.00 97.81 72 PHE A CA 1
ATOM 548 C C . PHE A 1 72 ? -18.129 -1.226 6.074 1.00 97.81 72 PHE A C 1
ATOM 550 O O . PHE A 1 72 ? -19.029 -1.761 6.718 1.00 97.81 72 PHE A O 1
ATOM 557 N N . VAL A 1 73 ? -16.975 -0.847 6.635 1.00 96.62 73 VAL A N 1
ATOM 558 C CA . VAL A 1 73 ? -16.730 -1.009 8.078 1.00 96.62 73 VAL A CA 1
ATOM 559 C C . VAL A 1 73 ? -17.483 0.033 8.911 1.00 96.62 73 VAL A C 1
ATOM 561 O O . VAL A 1 73 ? -18.071 -0.335 9.922 1.00 96.62 73 VAL A O 1
ATOM 564 N N . VAL A 1 74 ? -17.542 1.298 8.471 1.00 96.06 74 VAL A N 1
ATOM 565 C CA . VAL A 1 74 ? -18.236 2.377 9.203 1.00 96.06 74 VAL A CA 1
ATOM 566 C C . VAL A 1 74 ? -19.750 2.162 9.236 1.00 96.06 74 VAL A C 1
ATOM 568 O O . VAL A 1 74 ? -20.380 2.417 10.255 1.00 96.06 74 VAL A O 1
ATOM 571 N N . TYR A 1 75 ? -20.335 1.653 8.150 1.00 96.50 75 TYR A N 1
ATOM 572 C CA . TYR A 1 75 ? -21.760 1.304 8.091 1.00 96.50 75 TYR A CA 1
ATOM 573 C C . TYR A 1 75 ? -22.053 -0.137 8.542 1.00 96.50 75 TYR A C 1
ATOM 575 O O . TYR A 1 75 ? -23.143 -0.643 8.287 1.00 96.50 75 TYR A O 1
ATOM 583 N N . GLU A 1 76 ? -21.083 -0.808 9.174 1.00 96.25 76 GLU A N 1
ATOM 584 C CA . GLU A 1 76 ? -21.221 -2.155 9.744 1.00 96.25 76 GLU A CA 1
ATOM 585 C C . GLU A 1 76 ? -21.769 -3.213 8.761 1.00 96.25 76 GLU A C 1
ATOM 587 O O . GLU A 1 76 ? -22.437 -4.171 9.150 1.00 96.25 76 GLU A O 1
ATOM 592 N N . MET A 1 77 ? -21.449 -3.088 7.466 1.00 97.88 77 MET A N 1
ATOM 593 C CA . MET A 1 77 ? -21.873 -4.041 6.425 1.00 97.88 77 MET A CA 1
ATOM 594 C C . MET A 1 77 ? -21.280 -5.442 6.640 1.00 97.88 77 MET A C 1
ATOM 596 O O . MET A 1 77 ? -21.814 -6.438 6.150 1.00 97.88 77 MET A O 1
ATOM 600 N N . TYR A 1 78 ? -20.165 -5.534 7.368 1.00 96.62 78 TYR A N 1
ATOM 601 C CA . TYR A 1 78 ? -19.576 -6.783 7.838 1.00 96.62 78 TYR A CA 1
ATOM 602 C C . TYR A 1 78 ? -18.968 -6.615 9.237 1.00 96.62 78 TYR A C 1
ATOM 604 O O . TYR A 1 78 ? -18.677 -5.512 9.690 1.00 96.62 78 TYR A O 1
ATOM 612 N N . SER A 1 79 ? -18.716 -7.737 9.921 1.00 95.81 79 SER A N 1
ATOM 613 C CA . SER A 1 79 ? -18.125 -7.714 11.267 1.00 95.81 79 SER A CA 1
ATOM 614 C C . SER A 1 79 ? -16.677 -7.205 11.286 1.00 95.81 79 SER A C 1
ATOM 616 O O . SER A 1 79 ? -15.884 -7.506 10.391 1.00 95.81 79 SER A O 1
ATOM 618 N N . ILE A 1 80 ? -16.277 -6.559 12.382 1.00 93.06 80 ILE A N 1
ATOM 619 C CA . ILE A 1 80 ? -14.908 -6.048 12.577 1.00 93.06 80 ILE A CA 1
ATOM 620 C C . ILE A 1 80 ? -13.812 -7.122 12.451 1.00 93.06 80 ILE A C 1
ATOM 622 O O . ILE A 1 80 ? -12.685 -6.847 12.050 1.00 93.06 80 ILE A O 1
ATOM 626 N N . ARG A 1 81 ? -14.136 -8.388 12.738 1.00 93.19 81 ARG A N 1
ATOM 627 C CA . ARG A 1 81 ? -13.196 -9.507 12.572 1.00 93.19 81 ARG A CA 1
ATOM 628 C C . ARG A 1 81 ? -12.919 -9.788 11.099 1.00 93.19 81 ARG A C 1
ATOM 630 O O . ARG A 1 81 ? -11.779 -10.037 10.724 1.00 93.19 81 ARG A O 1
ATOM 637 N N . VAL A 1 82 ? -13.958 -9.722 10.268 1.00 95.19 82 VAL A N 1
ATOM 638 C CA . VAL A 1 82 ? -13.839 -9.872 8.813 1.00 95.19 82 VAL A CA 1
ATOM 639 C C . VAL A 1 82 ? -13.043 -8.702 8.233 1.00 95.19 82 VAL A C 1
ATOM 641 O O . VAL A 1 82 ? -12.164 -8.935 7.407 1.00 95.19 82 VAL A O 1
ATOM 644 N N . HIS A 1 83 ? -13.259 -7.482 8.738 1.00 94.50 83 HIS A N 1
ATOM 645 C CA . HIS A 1 83 ? -12.453 -6.308 8.389 1.00 94.50 83 HIS A CA 1
ATOM 646 C C . HIS A 1 83 ? -10.949 -6.564 8.561 1.00 94.50 83 HIS A C 1
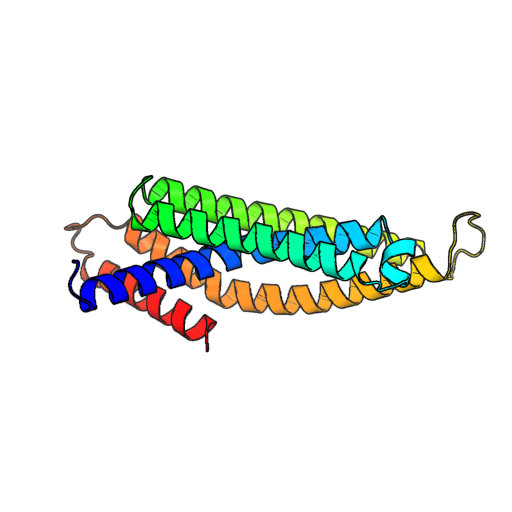ATOM 648 O O . HIS A 1 83 ? -10.169 -6.424 7.622 1.00 94.50 83 HIS A O 1
ATOM 654 N N . LEU A 1 84 ? -10.554 -7.007 9.759 1.00 92.25 84 LEU A N 1
ATOM 655 C CA . LEU A 1 84 ? -9.163 -7.299 10.101 1.00 92.25 84 LEU A CA 1
ATOM 656 C C . LEU A 1 84 ? -8.544 -8.334 9.161 1.00 92.25 84 LEU A C 1
ATOM 658 O O . LEU A 1 84 ? -7.401 -8.174 8.738 1.00 92.25 84 LEU A O 1
ATOM 662 N N . VAL A 1 85 ? -9.299 -9.380 8.815 1.00 94.38 85 VAL A N 1
ATOM 663 C CA . VAL A 1 85 ? -8.845 -10.412 7.874 1.00 94.38 85 VAL A CA 1
ATOM 664 C C . VAL A 1 85 ? -8.639 -9.825 6.478 1.00 94.38 85 VAL A C 1
ATOM 666 O O . VAL A 1 85 ? -7.610 -10.110 5.866 1.00 94.38 85 VAL A O 1
ATOM 669 N N . PHE A 1 86 ? -9.553 -8.986 5.980 1.00 93.81 86 PHE A N 1
ATOM 670 C CA . PHE A 1 86 ? -9.383 -8.307 4.689 1.00 93.81 86 PHE A CA 1
ATOM 671 C C . PHE A 1 86 ? -8.126 -7.435 4.668 1.00 93.81 86 PHE A C 1
ATOM 673 O O . PHE A 1 86 ? -7.307 -7.558 3.758 1.00 93.81 86 PHE A O 1
ATOM 680 N N . MET A 1 87 ? -7.935 -6.621 5.703 1.00 94.12 87 MET A N 1
ATOM 681 C CA . MET A 1 87 ? -6.796 -5.712 5.827 1.00 94.12 87 MET A CA 1
ATOM 682 C C . MET A 1 87 ? -5.466 -6.470 5.929 1.00 94.12 87 MET A C 1
ATOM 684 O O . MET A 1 87 ? -4.512 -6.169 5.210 1.00 94.12 87 MET A O 1
ATOM 688 N N . ALA A 1 88 ? -5.411 -7.512 6.764 1.00 93.44 88 ALA A N 1
ATOM 689 C CA . ALA A 1 88 ? -4.232 -8.363 6.900 1.00 93.44 88 ALA A CA 1
ATOM 690 C C . ALA A 1 88 ? -3.911 -9.101 5.591 1.00 93.44 88 ALA A C 1
ATOM 692 O O . ALA A 1 88 ? -2.751 -9.180 5.189 1.00 93.44 88 ALA A O 1
ATOM 693 N N . THR A 1 89 ? -4.935 -9.600 4.893 1.00 95.25 89 THR A N 1
ATOM 694 C CA . THR A 1 89 ? -4.764 -10.274 3.600 1.00 95.25 89 THR A CA 1
ATOM 695 C C . THR A 1 89 ? -4.227 -9.307 2.549 1.00 95.25 89 THR A C 1
ATOM 697 O O . THR A 1 89 ? -3.264 -9.643 1.863 1.00 95.25 89 THR A O 1
ATOM 700 N N . GLY A 1 90 ? -4.783 -8.093 2.460 1.00 94.25 90 GLY A N 1
ATOM 701 C CA . GLY A 1 90 ? -4.304 -7.044 1.558 1.00 94.25 90 GLY A CA 1
ATOM 702 C C . GLY A 1 90 ? -2.830 -6.709 1.791 1.00 94.25 90 GLY A C 1
ATOM 703 O O . GLY A 1 90 ? -2.036 -6.741 0.848 1.00 94.25 90 GLY A O 1
ATOM 704 N N . ALA A 1 91 ? -2.445 -6.507 3.056 1.00 94.00 91 ALA A N 1
ATOM 705 C CA . ALA A 1 91 ? -1.061 -6.246 3.449 1.00 94.00 91 ALA A CA 1
ATOM 706 C C . ALA A 1 91 ? -0.108 -7.392 3.071 1.00 94.00 91 ALA A C 1
ATOM 708 O O . ALA A 1 91 ? 0.950 -7.161 2.479 1.00 94.00 91 ALA A O 1
ATOM 709 N N . VAL A 1 92 ? -0.484 -8.641 3.370 1.00 95.50 92 VAL A N 1
ATOM 710 C CA . VAL A 1 92 ? 0.339 -9.821 3.062 1.00 95.50 92 VAL A CA 1
ATOM 711 C C . VAL A 1 92 ? 0.483 -10.013 1.554 1.00 95.50 92 VAL A C 1
ATOM 713 O O . VAL A 1 92 ? 1.601 -10.201 1.071 1.00 95.50 92 VAL A O 1
ATOM 716 N N . VAL A 1 93 ? -0.612 -9.927 0.795 1.00 96.75 93 VAL A N 1
ATOM 717 C CA . VAL A 1 93 ? -0.587 -10.049 -0.670 1.00 96.75 93 VAL A CA 1
ATOM 718 C C . VAL A 1 93 ? 0.282 -8.949 -1.278 1.00 96.75 93 VAL A C 1
ATOM 720 O O . VAL A 1 93 ? 1.171 -9.247 -2.078 1.00 96.75 93 VAL A O 1
ATOM 723 N N . GLY A 1 94 ? 0.100 -7.697 -0.851 1.00 95.25 94 GLY A N 1
ATOM 724 C CA . GLY A 1 94 ? 0.910 -6.574 -1.313 1.00 95.25 94 GLY A CA 1
ATOM 725 C C . GLY A 1 94 ? 2.400 -6.764 -1.037 1.00 95.25 94 GLY A C 1
ATOM 726 O O . GLY A 1 94 ? 3.220 -6.562 -1.935 1.00 95.25 94 GLY A O 1
ATOM 727 N N . LEU A 1 95 ? 2.763 -7.229 0.162 1.00 95.38 95 LEU A N 1
ATOM 728 C CA . LEU A 1 95 ? 4.152 -7.503 0.532 1.00 95.38 95 LEU A CA 1
ATOM 729 C C . LEU A 1 95 ? 4.762 -8.649 -0.288 1.00 95.38 95 LEU A C 1
ATOM 731 O O . LEU A 1 95 ? 5.908 -8.545 -0.736 1.00 95.38 95 LEU A O 1
ATOM 735 N N . VAL A 1 96 ? 4.015 -9.737 -0.503 1.00 97.06 96 VAL A N 1
ATOM 736 C CA . VAL A 1 96 ? 4.461 -10.882 -1.312 1.00 97.06 96 VAL A CA 1
ATOM 737 C C . VAL A 1 96 ? 4.684 -10.455 -2.762 1.00 97.06 96 VAL A C 1
ATOM 739 O O . VAL A 1 96 ? 5.748 -10.739 -3.319 1.00 97.06 96 VAL A O 1
ATOM 742 N N . CYS A 1 97 ? 3.737 -9.720 -3.353 1.00 97.31 97 CYS A N 1
ATOM 743 C CA . CYS A 1 97 ? 3.864 -9.163 -4.698 1.00 97.31 97 CYS A CA 1
ATOM 744 C C . CYS A 1 97 ? 5.078 -8.234 -4.805 1.00 97.31 97 CYS A C 1
ATOM 746 O O . CYS A 1 97 ? 5.899 -8.406 -5.706 1.00 97.31 97 CYS A O 1
ATOM 748 N N . PHE A 1 98 ? 5.260 -7.309 -3.859 1.00 96.62 98 PHE A N 1
ATOM 749 C CA . PHE A 1 98 ? 6.418 -6.415 -3.838 1.00 96.62 98 PHE A CA 1
ATOM 750 C C . PHE A 1 98 ? 7.740 -7.188 -3.768 1.00 96.62 98 PHE A C 1
ATOM 752 O O . PHE A 1 98 ? 8.639 -6.971 -4.584 1.00 96.62 98 PHE A O 1
ATOM 759 N N . CYS A 1 99 ? 7.852 -8.151 -2.848 1.00 97.12 99 CYS A N 1
ATOM 760 C CA . CYS A 1 99 ? 9.035 -9.001 -2.716 1.00 97.12 99 CYS A CA 1
ATOM 761 C C . CYS A 1 99 ? 9.328 -9.790 -3.998 1.00 97.12 99 CYS A C 1
ATOM 763 O O . CYS A 1 99 ? 10.490 -9.912 -4.400 1.00 97.12 99 CYS A O 1
ATOM 765 N N . PHE A 1 100 ? 8.291 -10.327 -4.643 1.00 98.00 100 PHE A N 1
ATOM 766 C CA . PHE A 1 100 ? 8.410 -11.049 -5.904 1.00 98.00 100 PHE A CA 1
ATOM 767 C C . PHE A 1 100 ? 8.949 -10.144 -7.019 1.00 98.00 100 PHE A C 1
ATOM 769 O O . PHE A 1 100 ? 9.976 -10.468 -7.620 1.00 98.00 100 PHE A O 1
ATOM 776 N N . VAL A 1 101 ? 8.321 -8.986 -7.244 1.00 97.94 101 VAL A N 1
ATOM 777 C CA . VAL A 1 101 ? 8.713 -8.023 -8.289 1.00 97.94 101 VAL A CA 1
ATOM 778 C C . VAL A 1 10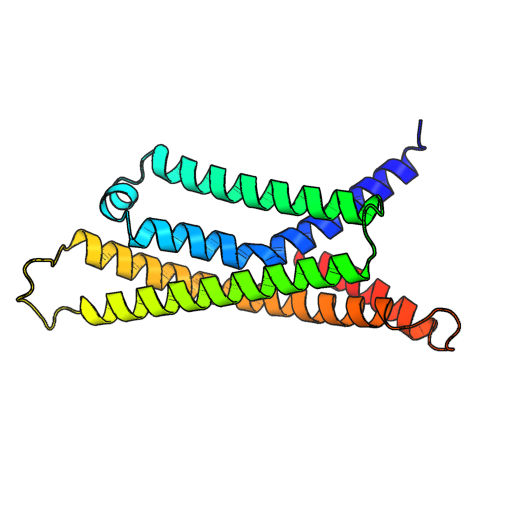1 ? 10.121 -7.482 -8.045 1.00 97.94 101 VAL A C 1
ATOM 780 O O . VAL A 1 101 ? 10.909 -7.350 -8.985 1.00 97.94 101 VAL A O 1
ATOM 783 N N . PHE A 1 102 ? 10.480 -7.236 -6.784 1.00 97.69 102 PHE A N 1
ATOM 784 C CA . PHE A 1 102 ? 11.821 -6.802 -6.410 1.00 97.69 102 PHE A CA 1
ATOM 785 C C . PHE A 1 102 ? 12.880 -7.864 -6.708 1.00 97.69 102 PHE A C 1
ATOM 787 O O . PHE A 1 102 ? 13.896 -7.570 -7.343 1.00 97.69 102 PHE A O 1
ATOM 794 N N . ARG A 1 103 ? 12.635 -9.123 -6.325 1.00 97.81 103 ARG A N 1
ATOM 795 C CA . ARG A 1 103 ? 13.546 -10.236 -6.637 1.00 97.81 103 ARG A CA 1
ATOM 796 C C . ARG A 1 103 ? 13.651 -10.480 -8.141 1.00 97.81 103 ARG A C 1
ATOM 798 O O . ARG A 1 103 ? 14.749 -10.756 -8.620 1.00 97.81 103 ARG A O 1
ATOM 805 N N . LEU A 1 104 ? 12.548 -10.362 -8.880 1.00 97.56 104 LEU A N 1
ATOM 806 C CA . LEU A 1 104 ? 12.534 -10.473 -10.338 1.00 97.56 104 LEU A CA 1
ATOM 807 C C . LEU A 1 104 ? 13.430 -9.405 -10.978 1.00 97.56 104 LEU A C 1
ATOM 809 O O . LEU A 1 104 ? 14.325 -9.748 -11.750 1.00 97.56 104 LEU A O 1
ATOM 813 N N . ASN A 1 105 ? 13.251 -8.136 -10.603 1.00 97.00 105 ASN A N 1
ATOM 814 C CA . ASN A 1 105 ? 14.048 -7.029 -11.131 1.00 97.00 105 ASN A CA 1
ATOM 815 C C . ASN A 1 105 ? 15.536 -7.161 -10.778 1.00 97.00 105 ASN A C 1
ATOM 817 O O . ASN A 1 105 ? 16.383 -6.957 -11.642 1.00 97.00 105 ASN A O 1
ATOM 821 N N . LEU A 1 106 ? 15.876 -7.594 -9.558 1.00 96.94 106 LEU A N 1
ATOM 822 C CA . LEU A 1 106 ? 17.270 -7.859 -9.175 1.00 96.94 106 LEU A CA 1
ATOM 823 C C . LEU A 1 106 ? 17.904 -8.991 -9.995 1.00 96.94 106 LEU A C 1
ATOM 825 O O . LEU A 1 106 ? 19.047 -8.868 -10.435 1.00 96.94 106 LEU A O 1
ATOM 829 N N . ARG A 1 107 ? 17.174 -10.092 -10.222 1.00 96.06 107 ARG A N 1
ATOM 830 C CA . ARG A 1 107 ? 17.655 -11.206 -11.057 1.00 96.06 107 ARG A CA 1
ATOM 831 C C . ARG A 1 107 ? 17.904 -10.753 -12.491 1.00 96.06 107 ARG A C 1
ATOM 833 O O . ARG A 1 107 ? 18.944 -11.080 -13.056 1.00 96.06 107 ARG A O 1
ATOM 840 N N . LEU A 1 108 ? 16.974 -9.987 -13.061 1.00 94.12 108 LEU A N 1
ATOM 841 C CA . LEU A 1 108 ? 17.120 -9.428 -14.402 1.00 94.12 108 LEU A CA 1
ATOM 842 C C . LEU A 1 108 ? 18.295 -8.447 -14.482 1.00 94.12 108 LEU A C 1
ATOM 844 O O . LEU A 1 108 ? 19.113 -8.564 -15.389 1.00 94.12 108 LEU A O 1
ATOM 848 N N . HIS A 1 109 ? 18.440 -7.550 -13.507 1.00 94.12 109 HIS A N 1
ATOM 849 C CA . HIS A 1 109 ? 19.554 -6.605 -13.440 1.00 94.12 109 HIS A CA 1
ATOM 850 C C . HIS A 1 109 ? 20.914 -7.319 -13.402 1.00 94.12 109 HIS A C 1
ATOM 852 O O . HIS A 1 109 ? 21.825 -6.968 -14.147 1.00 94.12 109 HIS A O 1
ATOM 858 N N . ASN A 1 110 ? 21.037 -8.382 -12.599 1.00 92.69 110 ASN A N 1
ATOM 859 C CA . ASN A 1 110 ? 22.258 -9.187 -12.538 1.00 92.69 110 ASN A CA 1
ATOM 860 C C . ASN A 1 110 ? 22.535 -9.943 -13.848 1.00 92.69 110 ASN A C 1
ATOM 862 O O . ASN A 1 110 ? 23.697 -10.117 -14.211 1.00 92.69 110 ASN A O 1
ATOM 866 N N . ARG A 1 111 ? 21.488 -10.373 -14.567 1.00 89.94 111 ARG A N 1
ATOM 867 C CA . ARG A 1 111 ? 21.611 -11.060 -15.863 1.00 89.94 111 ARG A CA 1
ATOM 868 C C . ARG A 1 111 ? 22.086 -10.127 -16.980 1.00 89.94 111 ARG A C 1
ATOM 870 O O . ARG A 1 111 ? 22.861 -10.561 -17.822 1.00 89.94 111 ARG A O 1
ATOM 877 N N . PHE A 1 112 ? 21.649 -8.868 -16.984 1.00 85.38 112 PHE A N 1
ATOM 878 C CA . PHE A 1 112 ? 22.029 -7.871 -17.996 1.00 85.38 112 PHE A CA 1
ATOM 879 C C . PHE A 1 112 ? 23.334 -7.126 -17.679 1.00 85.38 112 PHE A C 1
ATOM 881 O O . PHE A 1 112 ? 23.669 -6.148 -18.348 1.00 85.38 112 PHE A O 1
ATOM 888 N N . ARG A 1 113 ? 24.091 -7.571 -16.668 1.00 81.75 113 ARG A N 1
ATOM 889 C CA . ARG A 1 113 ? 25.366 -6.950 -16.310 1.00 81.75 113 ARG A CA 1
ATOM 890 C C . ARG A 1 113 ? 26.369 -7.107 -17.474 1.00 81.75 113 ARG A C 1
ATOM 892 O O . ARG A 1 113 ? 26.435 -8.197 -18.043 1.00 81.75 113 ARG A O 1
ATOM 899 N N . PRO A 1 114 ? 27.188 -6.085 -17.804 1.00 65.75 114 PRO A N 1
ATOM 900 C CA . PRO A 1 114 ? 27.980 -6.011 -19.047 1.00 65.75 114 PRO A CA 1
ATOM 901 C C . PRO A 1 114 ? 29.030 -7.107 -19.282 1.00 65.75 114 PRO A C 1
ATOM 903 O O . PRO A 1 114 ? 29.770 -7.043 -20.253 1.00 65.75 114 PRO A O 1
ATOM 906 N N . HIS A 1 115 ? 29.162 -8.098 -18.404 1.00 63.91 115 HIS A N 1
ATOM 907 C CA . HIS A 1 115 ? 30.133 -9.181 -18.575 1.00 63.91 115 HIS A CA 1
ATOM 908 C C . HIS A 1 115 ? 29.697 -10.241 -19.597 1.00 63.91 115 HIS A C 1
ATOM 910 O O . HIS A 1 115 ? 30.484 -11.124 -19.913 1.00 63.91 115 HIS A O 1
ATOM 916 N N . TYR A 1 116 ? 28.487 -10.133 -20.157 1.00 60.56 116 TYR A N 1
ATOM 917 C CA . TYR A 1 116 ? 27.954 -11.085 -21.132 1.00 60.56 116 TYR A CA 1
ATOM 918 C C . TYR A 1 116 ? 27.539 -10.397 -22.443 1.00 60.56 116 TYR A C 1
ATOM 920 O O . TYR A 1 116 ? 26.369 -10.398 -22.828 1.00 60.56 116 TYR A O 1
ATOM 928 N N . PHE A 1 117 ? 28.504 -9.788 -23.137 1.00 57.62 117 PHE A N 1
ATOM 929 C CA . PHE A 1 117 ? 28.330 -9.379 -24.534 1.00 57.62 117 PHE A CA 1
ATOM 930 C C . PHE A 1 117 ? 28.254 -10.643 -25.406 1.00 57.62 117 PHE A C 1
ATOM 932 O O . PHE A 1 117 ? 29.266 -11.291 -25.650 1.00 57.62 117 PHE A O 1
ATOM 939 N N . GLY A 1 118 ? 27.046 -11.036 -25.818 1.00 66.00 118 GLY A N 1
ATOM 940 C CA . GLY A 1 118 ? 26.839 -12.235 -26.644 1.00 66.00 118 GLY A CA 1
ATOM 941 C C . GLY A 1 118 ? 25.394 -12.732 -26.757 1.00 66.00 118 GLY A C 1
ATOM 942 O O . GLY A 1 118 ? 25.119 -13.609 -27.568 1.00 66.00 118 GLY A O 1
ATOM 943 N N . PHE A 1 119 ? 24.454 -12.184 -25.981 1.00 69.12 119 PHE A N 1
ATOM 944 C CA . PHE A 1 119 ? 23.037 -12.532 -26.112 1.00 69.12 119 PHE A CA 1
ATOM 945 C C . PHE A 1 119 ? 22.361 -11.700 -27.211 1.00 69.12 119 PHE A C 1
ATOM 947 O O . PHE A 1 119 ? 22.407 -10.472 -27.160 1.00 69.12 119 PHE A O 1
ATOM 954 N N . SER A 1 120 ? 21.679 -12.360 -28.155 1.00 72.50 120 SER A N 1
ATOM 955 C CA . SER A 1 120 ? 20.901 -11.701 -29.223 1.00 72.50 120 SER A CA 1
ATOM 956 C C . SER A 1 120 ? 19.789 -10.789 -28.697 1.00 72.50 120 SER A C 1
ATOM 958 O O . SER A 1 120 ? 19.360 -9.880 -29.397 1.00 72.50 120 SER A O 1
ATOM 960 N N . ASP A 1 121 ? 19.346 -11.008 -27.456 1.00 74.69 121 ASP A N 1
ATOM 961 C CA . ASP A 1 121 ? 18.196 -10.320 -26.856 1.00 74.69 121 ASP A CA 1
ATOM 962 C C . ASP A 1 121 ? 18.594 -9.113 -25.987 1.00 74.69 121 ASP A C 1
ATOM 964 O O . ASP A 1 121 ? 17.778 -8.581 -25.224 1.00 74.69 121 ASP A O 1
ATOM 968 N N . TYR A 1 122 ? 19.862 -8.692 -26.039 1.00 82.56 122 TYR A N 1
ATOM 969 C CA . TYR A 1 122 ? 20.324 -7.527 -25.293 1.00 82.56 122 TYR A CA 1
ATOM 970 C C . TYR A 1 122 ? 19.835 -6.228 -25.946 1.00 82.56 122 TYR A C 1
ATOM 972 O O . TYR A 1 122 ? 20.167 -5.914 -27.086 1.00 82.56 122 TYR A O 1
ATOM 980 N N . SER A 1 123 ? 19.086 -5.433 -25.181 1.00 86.25 123 SER A N 1
ATOM 981 C CA . SER A 1 123 ? 18.708 -4.067 -25.537 1.00 86.25 123 SER A CA 1
ATOM 982 C C . SER A 1 123 ? 19.212 -3.115 -24.458 1.00 86.25 123 SER A C 1
ATOM 984 O O . SER A 1 123 ? 18.935 -3.305 -23.270 1.00 86.25 123 SER A O 1
ATOM 986 N N . ILE A 1 124 ? 19.940 -2.080 -24.883 1.00 89.00 124 ILE A N 1
ATOM 987 C CA . ILE A 1 124 ? 20.472 -1.032 -24.005 1.00 89.00 124 ILE A CA 1
ATOM 988 C C . ILE A 1 124 ? 19.330 -0.372 -23.217 1.00 89.00 124 ILE A C 1
ATOM 990 O O . ILE A 1 124 ? 19.400 -0.296 -21.991 1.00 89.00 124 ILE A O 1
ATOM 994 N N . ALA A 1 125 ? 18.241 -0.007 -23.902 1.00 88.94 125 ALA A N 1
ATOM 995 C CA . ALA A 1 125 ? 17.040 0.573 -23.300 1.00 88.94 125 ALA A CA 1
ATOM 996 C C . ALA A 1 125 ? 16.458 -0.308 -22.182 1.00 88.94 125 ALA A C 1
ATOM 998 O O . ALA A 1 125 ? 16.186 0.154 -21.075 1.00 88.94 125 ALA A O 1
ATOM 999 N N . ARG A 1 126 ? 16.351 -1.620 -22.429 1.00 90.62 126 ARG A N 1
ATOM 1000 C CA . ARG A 1 126 ? 15.840 -2.576 -21.437 1.00 90.62 126 ARG A CA 1
ATOM 1001 C C . ARG A 1 126 ? 16.725 -2.647 -20.189 1.00 90.62 126 ARG A C 1
ATOM 1003 O O . ARG A 1 126 ? 16.205 -2.709 -19.077 1.00 90.62 126 ARG A O 1
ATOM 1010 N N . SER A 1 127 ? 18.048 -2.635 -20.360 1.00 92.12 127 SER A N 1
ATOM 1011 C CA . SER A 1 127 ? 19.005 -2.646 -19.244 1.00 92.12 127 SER A CA 1
ATOM 1012 C C . SER A 1 127 ? 18.904 -1.377 -18.387 1.00 92.12 127 SER A C 1
ATOM 1014 O O . SER A 1 127 ? 18.891 -1.462 -17.152 1.00 92.12 127 SER A O 1
ATOM 1016 N N . TYR A 1 128 ? 18.747 -0.210 -19.026 1.00 91.88 128 TYR A N 1
ATOM 1017 C CA . TYR A 1 128 ? 18.501 1.056 -18.331 1.00 91.88 128 TYR A CA 1
ATOM 1018 C C . TYR A 1 128 ? 17.188 1.025 -17.543 1.00 91.88 128 TYR A C 1
ATOM 1020 O O . TYR A 1 128 ? 17.211 1.291 -16.341 1.00 91.88 128 TYR A O 1
ATOM 1028 N N . GLN A 1 129 ? 16.082 0.592 -18.158 1.00 93.19 129 GLN A N 1
ATOM 1029 C CA . GLN A 1 129 ? 14.775 0.543 -17.492 1.00 93.19 129 GLN A CA 1
ATOM 1030 C C . GLN A 1 129 ? 14.769 -0.386 -16.270 1.00 93.19 129 GLN A C 1
ATOM 1032 O O . GLN A 1 129 ? 14.201 -0.066 -15.227 1.00 93.19 129 GLN A O 1
ATOM 1037 N N . ILE A 1 130 ? 15.425 -1.547 -16.366 1.00 94.75 130 ILE A N 1
ATOM 1038 C CA . ILE A 1 130 ? 15.539 -2.485 -15.240 1.00 94.75 130 ILE A CA 1
ATOM 1039 C C . ILE A 1 130 ? 16.393 -1.883 -14.117 1.00 94.75 130 ILE A C 1
ATOM 1041 O O . ILE A 1 130 ? 16.065 -2.034 -12.940 1.00 94.75 130 ILE A O 1
ATOM 1045 N N . SER A 1 131 ? 17.479 -1.189 -14.462 1.00 95.19 131 SER A N 1
ATOM 1046 C CA . SER A 1 131 ? 18.343 -0.522 -13.481 1.00 95.19 131 SER A CA 1
ATOM 1047 C C . SER A 1 131 ? 17.602 0.600 -12.746 1.00 95.19 131 SER A C 1
ATOM 1049 O O . SER A 1 131 ? 17.696 0.696 -11.521 1.00 95.19 131 SER A O 1
ATOM 1051 N N . GLU A 1 132 ? 16.805 1.384 -13.473 1.00 94.62 132 GLU A N 1
ATOM 1052 C CA . GLU A 1 132 ? 15.913 2.401 -12.914 1.00 94.62 132 GLU A CA 1
ATOM 1053 C C . GLU A 1 132 ? 14.855 1.774 -11.992 1.00 94.62 132 GLU A C 1
ATOM 1055 O O . GLU A 1 132 ? 14.710 2.191 -10.843 1.00 94.62 132 GLU A O 1
ATOM 1060 N N . ASN A 1 133 ? 14.178 0.707 -12.426 1.00 95.50 133 ASN A N 1
ATOM 1061 C CA . ASN A 1 133 ? 13.194 0.003 -11.600 1.00 95.50 133 ASN A CA 1
ATOM 1062 C C . ASN A 1 133 ? 13.803 -0.534 -10.298 1.00 95.50 133 ASN A C 1
ATOM 1064 O O . ASN A 1 133 ? 13.182 -0.424 -9.241 1.00 95.50 133 ASN A O 1
ATOM 1068 N N . VAL A 1 134 ? 15.021 -1.090 -10.334 1.00 97.06 134 VAL A N 1
ATOM 1069 C CA . VAL A 1 134 ? 15.726 -1.538 -9.120 1.00 97.06 134 VAL A CA 1
ATOM 1070 C C . VAL A 1 134 ? 16.021 -0.365 -8.186 1.00 97.06 134 VAL A C 1
ATOM 1072 O O . VAL A 1 134 ? 15.874 -0.516 -6.971 1.00 97.06 134 VAL A O 1
ATOM 1075 N N . LEU A 1 135 ? 16.435 0.789 -8.718 1.00 96.94 135 LEU A N 1
ATOM 1076 C CA . LEU A 1 135 ? 16.670 1.994 -7.921 1.00 96.94 135 LEU A CA 1
ATOM 1077 C C . LEU A 1 135 ? 15.373 2.466 -7.250 1.00 96.94 135 LEU A C 1
ATOM 1079 O O . LEU A 1 135 ? 15.349 2.636 -6.031 1.00 96.94 135 LEU A O 1
ATOM 1083 N N . ILE A 1 136 ? 14.290 2.587 -8.019 1.00 95.38 136 ILE A N 1
ATOM 1084 C CA . ILE A 1 136 ? 12.969 2.992 -7.524 1.00 95.38 136 ILE A CA 1
ATOM 1085 C C . ILE A 1 136 ? 12.484 2.025 -6.442 1.00 95.38 136 ILE A C 1
ATOM 1087 O O . ILE A 1 136 ? 12.102 2.452 -5.357 1.00 95.38 136 ILE A O 1
ATOM 1091 N N . LEU A 1 137 ? 12.570 0.712 -6.672 1.00 96.25 137 LEU A N 1
ATOM 1092 C CA . LEU A 1 137 ? 12.149 -0.286 -5.687 1.00 96.25 137 LEU A CA 1
ATOM 1093 C C . LEU A 1 137 ? 13.000 -0.256 -4.406 1.00 96.25 137 LEU A C 1
ATOM 1095 O O . LEU A 1 137 ? 12.477 -0.537 -3.331 1.00 96.25 137 LEU A O 1
ATOM 1099 N N . LYS A 1 138 ? 14.290 0.105 -4.473 1.00 96.56 138 LYS A N 1
ATOM 1100 C CA . LYS A 1 138 ? 15.117 0.317 -3.269 1.00 96.56 138 LYS A CA 1
ATOM 1101 C C . LYS A 1 138 ? 14.650 1.528 -2.464 1.00 96.56 138 LYS A C 1
ATOM 1103 O O . LYS A 1 138 ? 14.590 1.435 -1.239 1.00 96.56 138 LYS A O 1
ATOM 1108 N N . VAL A 1 139 ? 14.313 2.630 -3.139 1.00 95.88 139 VAL A N 1
ATOM 1109 C CA . VAL A 1 139 ? 13.743 3.825 -2.495 1.00 95.88 139 VAL A CA 1
ATOM 1110 C C . VAL A 1 139 ? 12.397 3.479 -1.861 1.00 95.88 139 VAL A C 1
ATOM 1112 O O . VAL A 1 139 ? 12.201 3.710 -0.672 1.00 95.88 139 VAL A O 1
ATOM 1115 N N . LEU A 1 140 ? 11.511 2.820 -2.607 1.00 93.81 140 LEU A N 1
ATOM 1116 C CA . LEU A 1 140 ? 10.189 2.425 -2.120 1.00 93.81 140 LEU A CA 1
ATOM 1117 C C . LEU A 1 140 ? 10.258 1.397 -0.993 1.00 93.81 140 LEU A C 1
ATOM 1119 O O . LEU A 1 140 ? 9.427 1.437 -0.098 1.00 93.81 140 LEU A O 1
ATOM 1123 N N . ARG A 1 141 ? 11.279 0.532 -0.952 1.00 95.38 141 ARG A N 1
ATOM 1124 C CA . ARG A 1 141 ? 11.523 -0.336 0.209 1.00 95.38 141 ARG A CA 1
ATOM 1125 C C . ARG A 1 141 ? 11.767 0.480 1.478 1.00 95.38 141 ARG A C 1
ATOM 1127 O O . ARG A 1 141 ? 11.312 0.075 2.539 1.00 95.38 141 ARG A O 1
ATOM 1134 N N . LYS A 1 142 ? 12.497 1.598 1.392 1.00 93.75 142 LYS A N 1
ATOM 1135 C CA . LYS A 1 142 ? 12.736 2.471 2.550 1.00 93.75 142 LYS A CA 1
ATOM 1136 C C . LYS A 1 142 ? 11.424 3.105 3.025 1.00 93.75 142 LYS A C 1
ATOM 1138 O O . LYS A 1 142 ? 11.105 2.984 4.200 1.00 93.75 142 LYS A O 1
ATOM 1143 N N . VAL A 1 143 ? 10.634 3.649 2.098 1.00 90.38 143 VAL A N 1
ATOM 1144 C CA . VAL A 1 143 ? 9.302 4.210 2.391 1.00 90.38 143 VAL A CA 1
ATOM 1145 C C . VAL A 1 143 ? 8.359 3.149 2.974 1.00 90.38 143 VAL A C 1
ATOM 1147 O O . VAL A 1 143 ? 7.636 3.412 3.929 1.00 90.38 143 VAL A O 1
ATOM 1150 N N . ALA A 1 144 ? 8.392 1.922 2.450 1.00 89.50 144 ALA A N 1
ATOM 1151 C CA . ALA A 1 144 ? 7.588 0.812 2.955 1.00 89.50 144 ALA A CA 1
ATOM 1152 C C . ALA A 1 144 ? 8.001 0.388 4.371 1.00 89.50 144 ALA A C 1
ATOM 1154 O O . ALA A 1 144 ? 7.140 0.034 5.167 1.00 89.50 144 ALA A O 1
ATOM 1155 N N . LEU A 1 145 ? 9.296 0.437 4.706 1.00 91.06 145 LEU A N 1
ATOM 1156 C CA . LEU A 1 145 ? 9.772 0.171 6.067 1.00 91.06 145 LEU A CA 1
ATOM 1157 C C . LEU A 1 145 ? 9.313 1.254 7.048 1.00 91.06 145 LEU A C 1
ATOM 1159 O O . LEU A 1 145 ? 8.883 0.923 8.148 1.00 91.06 145 LEU A O 1
ATOM 1163 N N . GLU A 1 146 ? 9.368 2.522 6.640 1.00 89.81 146 GLU A N 1
ATOM 1164 C CA . GLU A 1 146 ? 8.843 3.640 7.432 1.00 89.81 146 GLU A CA 1
ATOM 1165 C C . GLU A 1 146 ? 7.325 3.508 7.611 1.00 89.81 146 GLU A C 1
ATOM 1167 O O . GLU A 1 146 ? 6.827 3.593 8.725 1.00 89.81 146 GLU A O 1
ATOM 1172 N N . THR A 1 147 ? 6.592 3.158 6.552 1.00 88.19 147 THR A N 1
ATOM 1173 C CA . THR A 1 147 ? 5.149 2.883 6.636 1.00 88.19 147 THR A CA 1
ATOM 1174 C C . THR A 1 147 ? 4.860 1.726 7.593 1.00 88.19 147 THR A C 1
ATOM 1176 O O . THR A 1 147 ? 4.036 1.867 8.491 1.00 88.19 147 THR A O 1
ATOM 1179 N N . ALA A 1 148 ? 5.587 0.610 7.468 1.00 89.88 148 ALA A N 1
ATOM 1180 C CA . ALA A 1 148 ? 5.438 -0.551 8.341 1.00 89.88 148 ALA A CA 1
ATOM 1181 C C . ALA A 1 148 ? 5.681 -0.207 9.818 1.00 89.88 148 ALA A C 1
ATOM 1183 O O . ALA A 1 148 ? 4.994 -0.739 10.690 1.00 89.88 148 ALA A O 1
ATOM 1184 N N . TYR A 1 149 ? 6.627 0.695 10.094 1.00 91.06 149 TYR A N 1
ATOM 1185 C CA . TYR A 1 149 ? 6.922 1.164 11.445 1.00 91.06 149 TYR A CA 1
ATOM 1186 C C . TYR A 1 149 ? 5.709 1.825 12.111 1.00 91.06 149 TYR A C 1
ATOM 1188 O O . TYR A 1 149 ? 5.484 1.593 13.294 1.00 91.06 149 TYR A O 1
ATOM 1196 N N . TYR A 1 150 ? 4.898 2.577 11.362 1.00 89.19 150 TYR A N 1
ATOM 1197 C CA . TYR A 1 150 ? 3.671 3.183 11.886 1.00 89.19 150 TYR A CA 1
ATOM 1198 C C . TYR A 1 150 ? 2.474 2.228 11.839 1.00 89.19 150 TYR A C 1
ATOM 1200 O O . TYR A 1 150 ? 1.714 2.150 12.799 1.00 89.19 150 TYR A O 1
ATOM 1208 N N . THR A 1 151 ? 2.313 1.445 10.768 1.00 88.19 151 THR A N 1
ATOM 1209 C CA . THR A 1 151 ? 1.122 0.600 10.593 1.00 88.19 151 THR A CA 1
ATOM 1210 C C . THR A 1 151 ? 1.111 -0.632 11.495 1.00 88.19 151 THR A C 1
ATOM 1212 O O . THR A 1 151 ? 0.035 -1.070 11.893 1.00 88.19 151 THR A O 1
ATOM 1215 N N . ILE A 1 152 ? 2.271 -1.223 11.819 1.00 91.69 152 ILE A N 1
ATOM 1216 C CA . ILE A 1 152 ? 2.335 -2.430 12.665 1.00 91.69 152 ILE A CA 1
ATOM 1217 C C . ILE A 1 152 ? 1.831 -2.141 14.091 1.00 91.69 152 ILE A C 1
ATOM 1219 O O . ILE A 1 152 ? 0.941 -2.868 14.537 1.00 91.69 152 ILE A O 1
ATOM 1223 N N . PRO A 1 153 ? 2.314 -1.102 14.807 1.00 93.44 153 PRO A N 1
ATOM 1224 C CA . PRO A 1 153 ? 1.761 -0.722 16.107 1.00 93.44 153 PRO A CA 1
ATOM 1225 C C . PRO A 1 153 ? 0.256 -0.458 16.054 1.00 93.44 153 PRO A C 1
ATOM 1227 O O . PRO A 1 153 ? -0.476 -0.997 16.881 1.00 93.44 153 PRO A O 1
ATOM 1230 N N . THR A 1 154 ? -0.216 0.280 15.044 1.00 90.88 154 THR A N 1
ATOM 1231 C CA . THR A 1 154 ? -1.645 0.536 14.811 1.00 90.88 154 THR A CA 1
ATOM 1232 C C . THR A 1 154 ? -2.436 -0.769 14.707 1.00 90.88 154 THR A C 1
ATOM 1234 O O . THR A 1 154 ? -3.423 -0.955 15.416 1.00 90.88 154 THR A O 1
ATOM 1237 N N . PHE A 1 155 ? -1.961 -1.726 13.905 1.00 91.25 155 PHE A N 1
ATOM 1238 C CA . PHE A 1 155 ? -2.587 -3.042 13.763 1.00 91.25 155 PHE A CA 1
ATOM 1239 C C . PHE A 1 155 ? -2.631 -3.825 15.079 1.00 91.25 155 PHE A C 1
ATOM 1241 O O . PHE A 1 155 ? -3.651 -4.431 15.401 1.00 91.25 155 PHE A O 1
ATOM 1248 N N . VAL A 1 156 ? -1.534 -3.826 15.842 1.00 93.94 156 VAL A N 1
ATOM 1249 C CA . VAL A 1 156 ? -1.426 -4.557 17.114 1.00 93.94 156 VAL A CA 1
ATOM 1250 C C . VAL A 1 156 ? -2.355 -3.962 18.172 1.00 93.94 156 VAL A C 1
ATOM 1252 O O . VAL A 1 156 ? -3.072 -4.708 18.840 1.00 93.94 156 VAL A O 1
ATOM 1255 N N . LEU A 1 157 ? -2.380 -2.634 18.303 1.00 94.31 157 LEU A N 1
ATOM 1256 C CA . LEU A 1 157 ? -3.260 -1.927 19.235 1.00 94.31 157 LEU A CA 1
ATOM 1257 C C . LEU A 1 157 ? -4.733 -2.161 18.892 1.00 94.31 157 LEU A C 1
ATOM 1259 O O . LEU A 1 157 ? -5.537 -2.470 19.772 1.00 94.31 157 LEU A O 1
ATOM 1263 N N . PHE A 1 158 ? -5.077 -2.093 17.606 1.00 91.00 158 PHE A N 1
ATOM 1264 C CA . PHE A 1 158 ? -6.436 -2.350 17.149 1.00 91.00 158 PHE A CA 1
ATOM 1265 C C . PHE A 1 158 ? -6.856 -3.809 17.361 1.00 91.00 158 PHE A C 1
ATOM 1267 O O . PHE A 1 158 ? -7.950 -4.082 17.856 1.00 91.00 158 PHE A O 1
ATOM 1274 N N . LEU A 1 159 ? -5.967 -4.764 17.077 1.00 93.56 159 LEU A N 1
ATOM 1275 C CA . LEU A 1 159 ? 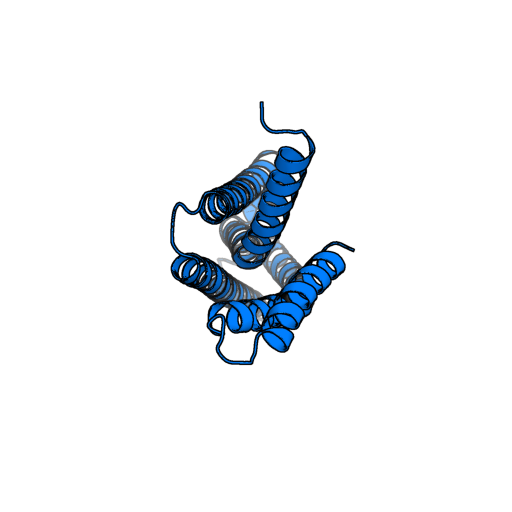-6.214 -6.178 17.349 1.00 93.56 159 LEU A CA 1
ATOM 1276 C C . LEU A 1 159 ? -6.434 -6.428 18.848 1.00 93.56 159 LEU A C 1
ATOM 1278 O O . LEU A 1 159 ? -7.359 -7.149 19.219 1.00 93.56 159 LEU A O 1
ATOM 1282 N N . PHE A 1 160 ? -5.631 -5.805 19.713 1.00 94.81 160 PHE A N 1
ATOM 1283 C CA . PHE A 1 160 ? -5.813 -5.880 21.162 1.00 94.81 160 PHE A CA 1
ATOM 1284 C C . PHE A 1 160 ? -7.176 -5.321 21.600 1.00 94.81 160 PHE A C 1
ATOM 1286 O O . PHE A 1 160 ? -7.872 -5.946 22.404 1.00 94.81 160 PHE A O 1
ATOM 1293 N N . PHE A 1 161 ? -7.603 -4.189 21.035 1.00 93.56 161 PHE A N 1
ATOM 1294 C CA . PHE A 1 161 ? -8.926 -3.617 21.292 1.00 93.56 161 PHE A CA 1
ATOM 1295 C C . PHE A 1 161 ? -10.067 -4.563 20.883 1.00 93.56 161 PHE A C 1
ATOM 1297 O O . PHE A 1 161 ? -11.037 -4.712 21.624 1.00 93.56 161 PHE A O 1
ATOM 1304 N N . VAL A 1 162 ? -9.948 -5.228 19.729 1.00 91.88 162 VAL A N 1
ATOM 1305 C CA . VAL A 1 162 ? -10.974 -6.153 19.219 1.00 91.88 162 VAL A CA 1
ATOM 1306 C C . VAL A 1 162 ? -11.025 -7.462 20.015 1.00 91.88 162 VAL A C 1
ATOM 1308 O O . VAL A 1 162 ? -12.102 -8.033 20.191 1.00 91.88 162 VAL A O 1
ATOM 1311 N N . LEU A 1 163 ? -9.878 -7.960 20.485 1.00 93.38 163 LEU A N 1
ATOM 1312 C CA . LEU A 1 163 ? -9.798 -9.207 21.253 1.00 93.38 163 LEU A CA 1
ATOM 1313 C C . LEU A 1 163 ? -10.157 -9.029 22.735 1.00 93.38 163 LEU A C 1
ATOM 1315 O O . LEU A 1 163 ? -10.603 -9.987 23.366 1.00 93.38 163 LEU A O 1
ATOM 1319 N N . SER A 1 164 ? -9.984 -7.831 23.296 1.00 93.00 164 SER A N 1
ATOM 1320 C CA . SER A 1 164 ? -10.384 -7.536 24.674 1.00 93.00 164 SER A CA 1
ATOM 1321 C C . SER A 1 164 ? -11.903 -7.365 24.773 1.00 93.00 164 SER A C 1
ATOM 1323 O O . SER A 1 164 ? -12.498 -6.420 24.257 1.00 93.00 164 SER A O 1
ATOM 1325 N N . THR A 1 165 ? -12.566 -8.303 25.448 1.00 92.31 165 THR A N 1
ATOM 1326 C CA . THR A 1 165 ? -14.014 -8.236 25.678 1.00 92.31 165 THR A CA 1
ATOM 1327 C C . THR A 1 165 ? -14.345 -7.172 26.721 1.00 92.31 165 THR A C 1
ATOM 1329 O O . THR A 1 165 ? -13.679 -7.087 27.759 1.00 92.31 165 THR A O 1
ATOM 1332 N N . ALA A 1 166 ? -15.399 -6.393 26.472 1.00 91.00 166 ALA A N 1
ATOM 1333 C CA . ALA A 1 166 ? -15.916 -5.420 27.433 1.00 91.00 166 ALA A CA 1
ATOM 1334 C C . ALA A 1 166 ? -16.268 -6.102 28.766 1.00 91.00 166 ALA A C 1
ATOM 1336 O O . ALA A 1 166 ? -16.860 -7.183 28.764 1.00 91.00 166 ALA A O 1
ATOM 1337 N N . GLY A 1 167 ? -15.891 -5.490 29.892 1.00 90.88 167 GLY A N 1
ATOM 1338 C CA . GLY A 1 167 ? -16.189 -6.026 31.225 1.00 90.88 167 GLY A CA 1
ATOM 1339 C C . GLY A 1 167 ? -15.251 -7.142 31.702 1.00 90.88 167 GLY A C 1
ATOM 1340 O O . GLY A 1 167 ? -15.495 -7.745 32.741 1.00 90.88 167 GLY A O 1
ATOM 1341 N N . SER A 1 168 ? -14.148 -7.403 30.991 1.00 91.00 168 SER A N 1
ATOM 1342 C CA . SER A 1 168 ? -13.091 -8.337 31.426 1.00 91.00 168 SER A CA 1
ATOM 1343 C C . SER A 1 168 ? -12.177 -7.780 32.531 1.00 91.00 168 SER A C 1
ATOM 1345 O O . SER A 1 168 ? -11.209 -8.432 32.917 1.00 91.00 168 SER A O 1
ATOM 1347 N N . GLY A 1 169 ? -12.435 -6.559 33.017 1.00 93.88 169 GLY A N 1
ATOM 1348 C CA . GLY A 1 169 ? -11.545 -5.831 33.929 1.00 93.88 169 GLY A CA 1
ATOM 1349 C C . GLY A 1 169 ? -10.354 -5.155 33.234 1.00 93.88 169 GLY A C 1
ATOM 1350 O O . GLY A 1 169 ? -9.572 -4.469 33.888 1.00 93.88 169 GLY A O 1
ATOM 1351 N N . LEU A 1 170 ? -10.226 -5.298 31.909 1.00 94.75 170 LEU A N 1
ATOM 1352 C CA . LEU A 1 170 ? -9.180 -4.673 31.087 1.00 94.75 170 LEU A CA 1
ATOM 1353 C C . LEU A 1 170 ? -9.646 -3.385 30.385 1.00 94.75 170 LEU A C 1
ATOM 1355 O O . LEU A 1 170 ? -8.991 -2.928 29.449 1.00 94.75 170 LEU A O 1
ATOM 1359 N N . ASP A 1 171 ? -10.756 -2.782 30.819 1.00 95.00 171 ASP A N 1
ATOM 1360 C CA . ASP A 1 171 ? -11.378 -1.648 30.119 1.00 95.00 171 ASP A CA 1
ATOM 1361 C C . ASP A 1 171 ? -10.438 -0.433 30.005 1.00 95.00 171 ASP A C 1
ATOM 1363 O O . ASP A 1 171 ? -10.410 0.229 28.969 1.00 95.00 171 ASP A O 1
ATOM 1367 N N . PHE A 1 172 ? -9.594 -0.187 31.017 1.00 96.12 172 PHE A N 1
ATOM 1368 C CA . PHE A 1 172 ? -8.556 0.850 30.947 1.00 96.12 172 PHE A CA 1
ATOM 1369 C C . PHE A 1 172 ? -7.576 0.604 29.791 1.00 96.12 172 PHE A C 1
ATOM 1371 O O . PHE A 1 172 ? -7.361 1.488 28.964 1.00 96.12 172 PHE A O 1
ATOM 1378 N N . TRP A 1 173 ? -7.013 -0.605 29.698 1.00 96.06 173 TRP A N 1
ATOM 1379 C CA . TRP A 1 173 ? -6.050 -0.964 28.653 1.00 96.06 173 TRP A CA 1
ATOM 1380 C C . TRP A 1 173 ? -6.686 -0.979 27.266 1.00 96.06 173 TRP A C 1
ATOM 1382 O O . TRP A 1 173 ? -6.050 -0.586 26.292 1.00 96.06 173 TRP A O 1
ATOM 1392 N N . ARG A 1 174 ? -7.951 -1.392 27.176 1.00 94.00 174 ARG A N 1
ATOM 1393 C CA . ARG A 1 174 ? -8.734 -1.356 25.940 1.00 94.00 174 ARG A CA 1
ATOM 1394 C C . ARG A 1 174 ? -8.922 0.079 25.438 1.00 94.00 174 ARG A C 1
ATOM 1396 O O . ARG A 1 174 ? -8.665 0.350 24.267 1.00 94.00 174 ARG A O 1
ATOM 1403 N N . ASN A 1 175 ? -9.296 1.002 26.324 1.00 94.12 175 ASN A N 1
ATOM 1404 C CA . ASN A 1 175 ? -9.436 2.422 25.989 1.00 94.12 175 ASN A CA 1
ATOM 1405 C C . ASN A 1 175 ? -8.085 3.077 25.656 1.00 94.12 175 ASN A C 1
ATOM 1407 O O . ASN A 1 175 ? -7.997 3.895 24.744 1.00 94.12 175 ASN A O 1
ATOM 1411 N N . LEU A 1 176 ? -7.013 2.680 26.346 1.00 96.25 176 LEU A N 1
ATOM 1412 C CA . LEU A 1 176 ? -5.662 3.133 26.021 1.00 96.25 176 LEU A CA 1
ATOM 1413 C C . LEU A 1 176 ? -5.225 2.657 24.628 1.00 96.25 176 LEU A C 1
ATOM 1415 O O . LEU A 1 176 ? -4.590 3.411 23.895 1.00 96.25 176 LEU A O 1
ATOM 1419 N N . ALA A 1 177 ? -5.578 1.428 24.245 1.00 95.69 177 ALA A N 1
ATOM 1420 C CA . ALA A 1 177 ? -5.217 0.872 22.947 1.00 95.69 177 ALA A CA 1
ATOM 1421 C C . ALA A 1 177 ? -5.900 1.600 21.783 1.00 95.69 177 ALA A C 1
ATOM 1423 O O . ALA A 1 177 ? -5.228 1.904 20.799 1.00 95.69 177 ALA A O 1
ATOM 1424 N N . ILE A 1 178 ? -7.192 1.935 21.898 1.00 93.25 178 ILE A N 1
ATOM 1425 C CA . ILE A 1 178 ? -7.885 2.701 20.850 1.00 93.25 178 ILE A CA 1
ATOM 1426 C C . ILE A 1 178 ? -7.366 4.145 20.760 1.00 93.25 178 ILE A C 1
ATOM 1428 O O . ILE A 1 178 ? -7.112 4.630 19.663 1.00 93.25 178 ILE A O 1
ATOM 1432 N N . ALA A 1 179 ? -7.081 4.795 21.895 1.00 93.88 179 ALA A N 1
ATOM 1433 C CA . ALA A 1 179 ? -6.464 6.123 21.899 1.00 93.88 179 ALA A CA 1
ATOM 1434 C C . ALA A 1 179 ? -5.056 6.106 21.274 1.00 93.88 179 ALA A C 1
ATOM 1436 O O . ALA A 1 179 ? -4.686 7.005 20.521 1.00 93.88 179 ALA A O 1
ATOM 1437 N N . GLY A 1 180 ? -4.273 5.059 21.554 1.00 94.38 180 GLY A N 1
ATOM 1438 C CA . GLY A 1 180 ? -2.976 4.836 20.921 1.00 94.38 180 GLY A CA 1
ATOM 1439 C C . GLY A 1 180 ? -3.100 4.610 19.414 1.00 94.38 180 GLY A C 1
ATOM 1440 O O . GLY A 1 180 ? -2.338 5.194 18.652 1.00 94.38 180 GLY A O 1
ATOM 1441 N N . PHE A 1 181 ? -4.074 3.813 18.972 1.00 92.12 181 PHE A N 1
ATOM 1442 C CA . PHE A 1 181 ? -4.364 3.595 17.553 1.00 92.12 181 PHE A CA 1
ATOM 1443 C C . PHE A 1 181 ? -4.621 4.918 16.814 1.00 92.12 181 PHE A C 1
ATOM 1445 O O . PHE A 1 181 ? -3.968 5.181 15.803 1.00 92.12 181 PHE A O 1
ATOM 1452 N N . ASP A 1 182 ? -5.485 5.779 17.358 1.00 89.25 182 ASP A N 1
ATOM 1453 C CA . ASP A 1 182 ? -5.777 7.090 16.767 1.00 89.25 182 ASP A CA 1
ATOM 1454 C C . ASP A 1 182 ? -4.537 7.998 16.745 1.00 89.25 182 ASP A C 1
ATOM 1456 O O . ASP A 1 182 ? -4.271 8.661 15.740 1.00 89.25 182 ASP A O 1
ATOM 1460 N N . LEU A 1 183 ? -3.725 7.982 17.810 1.00 92.56 183 LEU A N 1
ATOM 1461 C CA . LEU A 1 183 ? -2.471 8.737 17.873 1.00 92.56 183 LEU A CA 1
ATOM 1462 C C . LEU A 1 183 ? -1.472 8.289 16.797 1.00 92.56 183 LEU A C 1
ATOM 1464 O O . LEU A 1 183 ? -0.876 9.134 16.134 1.00 92.56 183 LEU A O 1
ATOM 1468 N N . PHE A 1 184 ? -1.280 6.982 16.602 1.00 90.44 184 PHE A N 1
ATOM 1469 C CA . PHE A 1 184 ? -0.355 6.472 15.586 1.00 90.44 184 PHE A CA 1
ATOM 1470 C C . PHE A 1 184 ? -0.818 6.801 14.165 1.00 90.44 184 PHE A C 1
ATOM 1472 O O . PHE A 1 184 ? 0.020 7.091 13.313 1.00 90.44 184 PHE A O 1
ATOM 1479 N N . ILE A 1 185 ? -2.129 6.805 13.907 1.00 87.06 185 ILE A N 1
ATOM 1480 C CA . ILE A 1 185 ? -2.663 7.243 12.612 1.00 87.06 185 ILE A CA 1
ATOM 1481 C C . ILE A 1 185 ? -2.452 8.745 12.418 1.00 87.06 185 ILE A C 1
ATOM 1483 O O . ILE A 1 185 ? -2.000 9.157 11.354 1.00 87.06 185 ILE A O 1
ATOM 1487 N N . ALA A 1 186 ? -2.708 9.563 13.441 1.00 89.12 186 ALA A N 1
ATOM 1488 C CA . ALA A 1 186 ? -2.447 10.998 13.370 1.00 89.12 186 ALA A CA 1
ATOM 1489 C C . ALA A 1 186 ? -0.959 11.296 13.110 1.00 89.12 186 ALA A C 1
ATOM 1491 O O . ALA A 1 186 ? -0.640 12.126 12.265 1.00 89.12 186 ALA A O 1
ATOM 1492 N N . LEU A 1 187 ? -0.050 10.572 13.775 1.00 90.25 187 LEU A N 1
ATOM 1493 C CA . LEU A 1 187 ? 1.396 10.674 13.551 1.00 90.25 187 LEU A CA 1
ATOM 1494 C C . LEU A 1 187 ? 1.837 10.181 12.169 1.00 90.25 187 LEU A C 1
ATOM 1496 O O . LEU A 1 187 ? 2.868 10.627 11.689 1.00 90.25 187 LEU A O 1
ATOM 1500 N N . TYR A 1 188 ? 1.099 9.260 11.548 1.00 85.88 188 TYR A N 1
ATOM 1501 C CA . TYR A 1 188 ? 1.388 8.794 10.190 1.00 85.88 188 TYR A CA 1
ATOM 1502 C C . TYR A 1 188 ? 1.010 9.832 9.120 1.00 85.88 188 TYR A C 1
ATOM 1504 O O . TYR A 1 188 ? 1.597 9.845 8.041 1.00 85.88 188 TYR A O 1
ATOM 1512 N N . VAL A 1 189 ? 0.022 10.685 9.410 1.00 85.25 189 VAL A N 1
ATOM 1513 C CA . VAL A 1 189 ? -0.431 11.757 8.507 1.00 85.25 189 VAL A CA 1
ATOM 1514 C C . VAL A 1 189 ? 0.449 13.010 8.597 1.00 85.25 189 VAL A C 1
ATOM 1516 O O . VAL A 1 189 ? 0.518 13.761 7.623 1.00 85.25 189 VAL A O 1
ATOM 1519 N N . LEU A 1 190 ? 1.079 13.247 9.753 1.00 83.25 190 LEU A N 1
ATOM 1520 C CA . LEU A 1 190 ? 1.959 14.392 10.029 1.00 83.25 190 LEU A CA 1
ATOM 1521 C C . LEU A 1 190 ? 3.357 14.218 9.423 1.00 83.25 190 LEU A C 1
ATOM 1523 O O . LEU A 1 190 ? 3.852 15.216 8.850 1.00 83.25 190 LEU A O 1
#

Foldseek 3Di:
DPPPVVVVVLVVQLVLQLVLQLLLQVLVLLLVLLVCCLVVVVVVLVVDPVNVVSNVVSVVVSSVRSSVLSVCVSVCVDDPVVSLVVSVVSNVVSVVSLVVSLVVLVVVLVVLPPPDPPDPPDDPSSNVSSVVSNVVSVVVVVVNVVSCVLSVLLSVLVVVLVPDDPPPVCVVSNVVSVVVNVVSSVVVVD

pLDDT: mean 92.35, std 6.68, range [57.62, 98.0]

Secondary structure (DSSP, 8-state):
---HHHHHHHHHHHHHHHHHHHHHHHHHHHHHHHHHHHHSHHHHTTT-HHHHHHHHHHHHHHHHHHHHHHHHHHTTSS-HHHHHHHHHHHHHHHHHHHHHHHHHHHHHHHHTSTT-TT-TT--HHHHHHHHHHHHHHHHHHHHHHHHHHHHHHHHHHHHHHHHS-TTSS-HHHHHHHHHHHHHHHHHHH-